Protein AF-A0A2J7ZWH8-F1 (afdb_monomer)

Nearest PDB structures (foldseek):
  3ap3-assembly2_C  TM=4.292E-01  e=4.442E-03  Homo sapiens
  3ap3-assembly1_A  TM=3.994E-01  e=2.669E-02  Homo sapiens
  7xnd-assembly1_B  TM=3.635E-01  e=1.393E+00  Bombyx mori
  6uyk-assembly1_B  TM=2.581E-01  e=1.393E+00  Cereibacter sphaeroides

Organism: NCBI:txid47790

InterPro domains:
  IPR010635 Heparan sulphate 6-sulfotransferase/Protein-tyrosine sulfotransferase [PTHR12812] (196-324)
  IPR027417 P-loop containing nucleoside triphosphate hydrolase [G3DSA:3.40.50.300] (59-334)
  IPR027417 P-loop containing nucleoside triphosphate hydrolase [SSF52540] (59-214)

Mean predicted aligned error: 9.35 Å

pLDDT: mean 81.1, std 18.77, range [33.75, 98.5]

Sequence (339 aa):
APLCAIAPFLGWVRMHNAPVSKRCICLLLILCGAIASRARRAKPEYCRTDLPGCCPKVVEHVLLLHIEKTGGTSLRTFLQSAVKRRFKGRGAICNYLKHMPYQCQPSSAAGGNSSCNARNYAYYQSAITTGDHFRRGCKLTSSHHDFRIVDAIPPHIRNTTLLIVNLRDPAGRAVSHFHMLRRHRDPGALNSTVVDYFVRNPLGVAISRNRMTRVMAGEFCCKKGLPAVYESDALYGRARARLEEFCVVGLTSRVQETMLYVQHVLGQVTDRPPKNLHYHNNANRYQPVDPAVLQQLDEFNGNDVELYKQAEGRFGAQMLAIGRSATDNSTAAAAEAGA

Foldseek 3Di:
DDDDDDDDDDDDDDDDDDDDDPPPPPPPPPVVPPPPPPPPPDAPPQADPLAFFRQGPAAQAEEEQEAAQLCVVLVVVLVVVLLCVLQVPFADADALDPQDQQQLDCPPDDPDFSAGPVVSVVVVVVCLVVVPSPDPGHHYYYDNAACSNLVSHDPVNNSNYAYAYGAEQQLLSLLSVLVVCVVVVPVLSVPDDSCCQCPPNPSNVLSRQLRLLCRLLRQNHDDPRHHGDRDDPSSLVSSLVSVSNHSQYHYSVGVQVSQVLVCVSSVNDDPGGDPDSPPVCCVVVRDDDPPVSSVSSCVRHVSSNVSVVSSVVSVQSSCVSVVHHPPPPVVVVVVVVVD

Secondary structure (DSSP, 8-state):
----PPPP-------------S--STTSSSSS-------PPPPPTTB-SSSSS--BSS-SEEEEE--TTSSHHHHHHHHHHHHHHHHTT-SEEE---SS----B---TTSSS---B-HHHHHHHHHHHHH-TTS-TTEEEEEES--THHHHTS-HHHHTTEEEEEEE--HHHHHHHHHHHHHHTT-HHHHTS-HHIIIII-HHHHHHHTTHHHHHHHT--S-STTPPP----HHHHHHHHHHHTT-SEEEEGGGHHHHHHHHHHHTT---SSPPS------HHHHT-PPPHHHHHHHHHHTHHHHHHHHHHHHHHHHHHHHTT--SSTTHHHHHHHTT-

Structure (mmCIF, N/CA/C/O backbone):
data_AF-A0A2J7ZWH8-F1
#
_entry.id   AF-A0A2J7ZWH8-F1
#
loop_
_atom_site.group_PDB
_atom_site.id
_atom_site.type_symbol
_atom_site.label_atom_id
_atom_site.label_alt_id
_atom_site.label_comp_id
_atom_site.label_asym_id
_atom_site.label_entity_id
_atom_site.label_seq_id
_atom_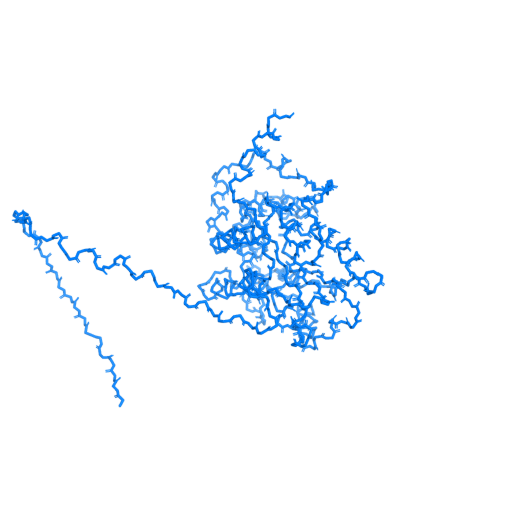site.pdbx_PDB_ins_code
_atom_site.Cartn_x
_atom_site.Cartn_y
_atom_site.Cartn_z
_atom_site.occupancy
_atom_site.B_iso_or_equiv
_atom_site.auth_seq_id
_atom_site.auth_comp_id
_atom_site.auth_asym_id
_atom_site.auth_atom_id
_atom_site.pdbx_PDB_model_num
ATOM 1 N N . ALA A 1 1 ? -26.101 -37.736 -14.185 1.00 48.91 1 ALA A N 1
ATOM 2 C CA . ALA A 1 1 ? -25.034 -36.731 -14.355 1.00 48.91 1 ALA A CA 1
ATOM 3 C C . ALA A 1 1 ? -25.111 -36.198 -15.777 1.00 48.91 1 ALA A C 1
ATOM 5 O O . ALA A 1 1 ? -24.931 -37.010 -16.677 1.00 48.91 1 ALA A O 1
ATOM 6 N N . PRO A 1 2 ? -25.445 -34.923 -16.030 1.00 44.50 2 PRO A N 1
ATOM 7 C CA . PRO A 1 2 ? -25.448 -34.430 -17.394 1.00 44.50 2 PRO A CA 1
ATOM 8 C C . PRO A 1 2 ? -24.139 -33.705 -17.703 1.00 44.50 2 PRO A C 1
ATOM 10 O O . PRO A 1 2 ? -23.783 -32.701 -17.089 1.00 44.50 2 PRO A O 1
ATOM 13 N N . LEU A 1 3 ? -23.442 -34.288 -18.671 1.00 38.69 3 LEU A N 1
ATOM 14 C CA . LEU A 1 3 ? -22.354 -33.723 -19.449 1.00 38.69 3 LEU A CA 1
ATOM 15 C C . LEU A 1 3 ? -22.920 -32.617 -20.353 1.00 38.69 3 LEU A C 1
ATOM 17 O O . LEU A 1 3 ? -23.843 -32.863 -21.126 1.00 38.69 3 LEU A O 1
ATOM 21 N N . CYS A 1 4 ? -22.360 -31.411 -20.268 1.00 41.19 4 CYS A N 1
ATOM 22 C CA . CYS A 1 4 ? -22.612 -30.346 -21.236 1.00 41.19 4 CYS A CA 1
ATOM 23 C C . CYS A 1 4 ? -21.734 -30.581 -22.471 1.00 41.19 4 CYS A C 1
ATOM 25 O O . CYS A 1 4 ? -20.516 -30.410 -22.412 1.00 41.19 4 CYS A O 1
ATOM 27 N N . ALA A 1 5 ? -22.357 -30.975 -23.580 1.00 44.78 5 ALA A N 1
ATOM 28 C CA . ALA A 1 5 ? -21.734 -31.030 -24.895 1.00 44.78 5 ALA A CA 1
ATOM 29 C C . ALA A 1 5 ? -21.701 -29.621 -25.514 1.00 44.78 5 ALA A C 1
ATOM 31 O O . ALA A 1 5 ? -22.733 -28.963 -25.630 1.00 44.78 5 ALA A O 1
ATOM 32 N N . ILE A 1 6 ? -20.513 -29.166 -25.914 1.00 46.47 6 ILE A N 1
ATOM 33 C CA . ILE A 1 6 ? -20.305 -27.945 -26.701 1.00 46.47 6 ILE A CA 1
ATOM 34 C C . ILE A 1 6 ? -20.169 -28.377 -28.164 1.00 46.47 6 ILE A C 1
ATOM 36 O O . ILE A 1 6 ? -19.248 -29.115 -28.509 1.00 46.47 6 ILE A O 1
ATOM 40 N N . ALA A 1 7 ? -21.096 -27.937 -29.013 1.00 42.50 7 ALA A N 1
ATOM 41 C CA . ALA A 1 7 ? -21.024 -28.111 -30.461 1.00 42.50 7 ALA A CA 1
ATOM 42 C C . ALA A 1 7 ? -20.177 -26.990 -31.102 1.00 42.50 7 ALA A C 1
ATOM 44 O O . ALA A 1 7 ? -20.273 -25.841 -30.659 1.00 42.50 7 ALA A O 1
ATOM 45 N N . PRO A 1 8 ? -19.388 -27.264 -32.159 1.00 56.59 8 PRO A N 1
ATOM 46 C CA . PRO A 1 8 ? -18.694 -26.228 -32.910 1.00 56.59 8 PRO A CA 1
ATOM 47 C C . PRO A 1 8 ? -19.594 -25.711 -34.041 1.00 56.59 8 PRO A C 1
ATOM 49 O O . PRO A 1 8 ? -19.975 -26.456 -34.941 1.00 56.59 8 PRO A O 1
ATOM 52 N N . PHE A 1 9 ? -19.918 -24.419 -34.012 1.00 45.19 9 PHE A N 1
ATOM 53 C CA . PHE A 1 9 ? -20.564 -23.726 -35.127 1.00 45.19 9 PHE A CA 1
ATOM 54 C C . PHE A 1 9 ? -19.483 -23.044 -35.975 1.00 45.19 9 PHE A C 1
ATOM 56 O O . PHE A 1 9 ? -18.992 -21.968 -35.640 1.00 45.19 9 PHE A O 1
ATOM 63 N N . LEU A 1 10 ? -19.092 -23.694 -37.072 1.00 48.75 10 LEU A N 1
ATOM 64 C CA . LEU A 1 10 ? -18.369 -23.075 -38.181 1.00 48.75 10 LEU A CA 1
ATOM 65 C C . LEU A 1 10 ? -19.391 -22.749 -39.270 1.00 48.75 10 LEU A C 1
ATOM 67 O O . LEU A 1 10 ? -19.898 -23.640 -39.943 1.00 48.75 10 LEU A O 1
ATOM 71 N N . GLY A 1 11 ? -19.696 -21.463 -39.426 1.00 42.31 11 GLY A N 1
ATOM 72 C CA . GLY A 1 11 ? -20.528 -20.944 -40.504 1.00 42.31 11 GLY A CA 1
ATOM 73 C C . GLY A 1 11 ? -19.889 -19.696 -41.095 1.00 42.31 11 GLY A C 1
ATOM 74 O O . GLY A 1 11 ? -20.005 -18.610 -40.536 1.00 42.31 11 GLY A O 1
ATOM 75 N N . TRP A 1 12 ? -19.200 -19.858 -42.223 1.00 48.53 12 TRP A N 1
ATOM 76 C CA . TRP A 1 12 ? -18.820 -18.760 -43.108 1.00 48.53 12 TRP A CA 1
ATOM 77 C C . TRP A 1 12 ? -20.089 -18.190 -43.753 1.00 48.53 12 TRP A C 1
ATOM 79 O O . TRP A 1 12 ? -20.743 -18.877 -44.536 1.00 48.53 12 TRP A O 1
ATOM 89 N N . VAL A 1 13 ? -20.428 -16.934 -43.458 1.00 46.03 13 VAL A N 1
ATOM 90 C CA . VAL A 1 13 ? -21.489 -16.200 -44.162 1.00 46.03 13 VAL A CA 1
ATOM 91 C C . VAL A 1 13 ? -20.845 -15.124 -45.032 1.00 46.03 13 VAL A C 1
ATOM 93 O O . VAL A 1 13 ? -20.296 -14.142 -44.537 1.00 46.03 13 VAL A O 1
ATOM 96 N N . ARG A 1 14 ? -20.926 -15.324 -46.353 1.00 49.66 14 ARG A N 1
ATOM 97 C CA . ARG A 1 14 ? -20.713 -14.291 -47.377 1.00 49.66 14 ARG A CA 1
ATOM 98 C C . ARG A 1 14 ? -21.779 -13.206 -47.205 1.00 49.66 14 ARG A C 1
ATOM 100 O O . ARG A 1 14 ? -22.965 -13.490 -47.348 1.00 49.66 14 ARG A O 1
ATOM 107 N N . MET A 1 15 ? -21.366 -11.970 -46.931 1.00 38.50 15 MET A N 1
ATOM 108 C CA . MET A 1 15 ? -22.268 -10.817 -46.933 1.00 38.50 15 MET A CA 1
ATOM 109 C C . MET A 1 15 ? -22.540 -10.374 -48.376 1.00 38.50 15 MET A C 1
ATOM 111 O O . MET A 1 15 ? -21.651 -9.866 -49.054 1.00 38.50 15 MET A O 1
ATOM 115 N N . HIS A 1 16 ? -23.779 -10.562 -48.831 1.00 50.47 16 HIS A N 1
ATOM 116 C CA . HIS A 1 16 ? -24.336 -9.854 -49.980 1.00 50.47 16 HIS A CA 1
ATOM 117 C C . HIS A 1 16 ? -25.094 -8.608 -49.502 1.00 50.47 16 HIS A C 1
ATOM 119 O O . HIS A 1 16 ? -25.825 -8.651 -48.513 1.00 50.47 16 HIS A O 1
ATOM 125 N N . ASN A 1 17 ? -24.904 -7.507 -50.232 1.00 57.41 17 ASN A N 1
ATOM 126 C CA . ASN A 1 17 ? -25.579 -6.222 -50.062 1.00 57.41 17 ASN A CA 1
ATOM 127 C C . ASN A 1 17 ? -27.108 -6.371 -50.111 1.00 57.41 17 ASN A C 1
ATOM 129 O O . ASN A 1 17 ? -27.656 -6.740 -51.148 1.00 57.41 17 ASN A O 1
ATOM 133 N N . ALA A 1 18 ? -27.791 -6.019 -49.019 1.00 46.88 18 ALA A N 1
ATOM 134 C CA . ALA A 1 18 ? -29.242 -5.860 -48.974 1.00 46.88 18 ALA A CA 1
ATOM 135 C C . ALA A 1 18 ? -29.621 -4.573 -48.209 1.00 46.88 18 ALA A C 1
ATOM 137 O O . ALA A 1 18 ? -28.931 -4.203 -47.254 1.00 46.88 18 ALA A O 1
ATOM 138 N N . PRO A 1 19 ? -30.695 -3.871 -48.620 1.00 54.78 19 PRO A N 1
ATOM 139 C CA . PRO A 1 19 ? -31.087 -2.583 -48.057 1.00 54.78 19 PRO A CA 1
ATOM 140 C C . PRO A 1 19 ? -31.659 -2.716 -46.638 1.00 54.78 19 PRO A C 1
ATOM 142 O O . PRO A 1 19 ? -32.483 -3.580 -46.338 1.00 54.78 19 PRO A O 1
ATOM 145 N N . VAL A 1 20 ? -31.207 -1.817 -45.763 1.00 49.75 20 VAL A N 1
ATOM 146 C CA . VAL A 1 20 ? -31.488 -1.784 -44.323 1.00 49.75 20 VAL A CA 1
ATOM 147 C C . VAL A 1 20 ? -32.965 -1.460 -44.052 1.00 49.75 20 VAL A C 1
ATOM 149 O O . VAL A 1 20 ? -33.435 -0.349 -44.294 1.00 49.75 20 VAL A O 1
ATOM 152 N N . SER A 1 21 ? -33.694 -2.436 -43.506 1.00 47.47 21 SER A N 1
ATOM 153 C CA . SER A 1 21 ? -35.075 -2.299 -43.026 1.00 47.47 21 SER A CA 1
ATOM 154 C C . SER A 1 21 ? -35.121 -1.697 -41.611 1.00 47.47 21 SER A C 1
ATOM 156 O O . SER A 1 21 ? -34.485 -2.194 -40.682 1.00 47.47 21 SER A O 1
ATOM 158 N N . LYS A 1 22 ? -35.918 -0.634 -41.431 1.00 54.31 22 LYS A N 1
ATOM 159 C CA . LYS A 1 22 ? -36.093 0.180 -40.204 1.00 54.31 22 LYS A CA 1
ATOM 160 C C . LYS A 1 22 ? -36.828 -0.521 -39.034 1.00 54.31 22 LYS A C 1
ATOM 162 O O . LYS A 1 22 ? -37.482 0.148 -38.240 1.00 54.31 22 LYS A O 1
ATOM 167 N N . ARG A 1 23 ? -36.762 -1.851 -38.890 1.00 49.44 23 ARG A N 1
ATOM 168 C CA . ARG A 1 23 ? -37.534 -2.602 -37.866 1.00 49.44 23 ARG A CA 1
ATOM 169 C C . ARG A 1 23 ? -36.703 -3.467 -36.903 1.00 49.44 23 ARG A C 1
ATOM 171 O O . ARG A 1 23 ? -37.220 -4.431 -36.355 1.00 49.44 23 ARG A O 1
ATOM 178 N N . CYS A 1 24 ? -35.459 -3.082 -36.613 1.00 46.94 24 CYS A N 1
ATOM 179 C CA . CYS A 1 24 ? -34.600 -3.758 -35.622 1.00 46.94 24 CYS A CA 1
ATOM 180 C C . CYS A 1 24 ? -34.044 -2.814 -34.532 1.00 46.94 24 CYS A C 1
ATOM 182 O O . CYS A 1 24 ? -32.884 -2.924 -34.156 1.00 46.94 24 CYS A O 1
ATOM 184 N N . ILE A 1 25 ? -34.851 -1.878 -34.011 1.00 51.88 25 ILE A N 1
ATOM 185 C CA . ILE A 1 25 ? -34.421 -0.952 -32.933 1.00 51.88 25 ILE A CA 1
ATOM 186 C C . ILE A 1 25 ? -34.944 -1.359 -31.534 1.00 51.88 25 ILE A C 1
ATOM 188 O O . ILE A 1 25 ? -34.443 -0.874 -30.526 1.00 51.88 25 ILE A O 1
ATOM 192 N N . CYS A 1 26 ? -35.868 -2.320 -31.414 1.00 46.03 26 CYS A N 1
ATOM 193 C CA . CYS A 1 26 ? -36.471 -2.662 -30.112 1.00 46.03 26 CYS A CA 1
ATOM 194 C C . CYS A 1 26 ? -35.792 -3.784 -29.304 1.00 46.03 26 CYS A C 1
ATOM 196 O O . CYS A 1 26 ? -36.190 -3.997 -28.163 1.00 46.03 26 CYS A O 1
ATOM 198 N N . LEU A 1 27 ? -34.775 -4.486 -29.824 1.00 46.34 27 LEU A N 1
ATOM 199 C CA . LEU A 1 27 ? -34.167 -5.629 -29.113 1.00 46.34 27 LEU A CA 1
ATOM 200 C C . LEU A 1 27 ? -32.780 -5.361 -28.499 1.00 46.34 27 LEU A C 1
ATOM 202 O O . LEU A 1 27 ? -32.138 -6.288 -28.016 1.00 46.34 27 LEU A O 1
ATOM 206 N N . LEU A 1 28 ? -32.317 -4.106 -28.491 1.00 47.31 28 LEU A N 1
ATOM 207 C CA . LEU A 1 28 ? -31.006 -3.717 -27.942 1.00 47.31 28 LEU A CA 1
ATOM 208 C C . LEU A 1 28 ? -31.079 -2.991 -26.586 1.00 47.31 28 LEU A C 1
ATOM 210 O O . LEU A 1 28 ? -30.046 -2.667 -26.012 1.00 47.31 28 LEU A O 1
ATOM 214 N N . LEU A 1 29 ? -32.280 -2.788 -26.030 1.00 48.31 29 LEU A N 1
ATOM 215 C CA . LEU A 1 29 ? -32.487 -2.073 -24.760 1.00 48.31 29 LEU A CA 1
ATOM 216 C C . LEU A 1 29 ? -32.636 -2.976 -23.520 1.00 48.31 29 LEU A C 1
ATOM 218 O O . LEU A 1 29 ? -32.689 -2.465 -22.407 1.00 48.31 29 LEU A O 1
ATOM 222 N N . ILE A 1 30 ? -32.647 -4.306 -23.669 1.00 50.94 30 ILE A N 1
ATOM 223 C CA . ILE A 1 30 ? -32.837 -5.241 -22.536 1.00 50.94 30 ILE A CA 1
ATOM 224 C C . ILE A 1 30 ? -31.500 -5.792 -21.987 1.00 50.94 30 ILE A C 1
ATOM 226 O O . ILE A 1 30 ? -31.452 -6.324 -20.882 1.00 50.94 30 ILE A O 1
ATOM 230 N N . LEU A 1 31 ? -30.375 -5.580 -22.680 1.00 49.47 31 LEU A N 1
ATOM 231 C CA . LEU A 1 31 ? -29.039 -6.014 -22.225 1.00 49.47 31 LEU A CA 1
ATOM 232 C C . LEU A 1 31 ? -28.236 -4.937 -21.465 1.00 49.47 31 LEU A C 1
ATOM 234 O O . LEU A 1 31 ? -27.159 -5.237 -20.959 1.00 49.47 31 LEU A O 1
ATOM 238 N N . CYS A 1 32 ? -28.763 -3.716 -21.307 1.00 48.84 32 CYS A N 1
ATOM 239 C CA . CYS A 1 32 ? -28.110 -2.643 -20.535 1.00 48.84 32 CYS A CA 1
ATOM 240 C C . CYS A 1 32 ? -28.419 -2.655 -19.024 1.00 48.84 32 CYS A C 1
ATOM 242 O O . CYS A 1 32 ? -27.827 -1.879 -18.279 1.00 48.84 32 CYS A O 1
ATOM 244 N N . GLY A 1 33 ? -29.326 -3.517 -18.549 1.00 47.16 33 GLY A N 1
ATOM 245 C CA . GLY A 1 33 ? -29.816 -3.489 -17.162 1.00 47.16 33 GLY A CA 1
ATOM 246 C C . GLY A 1 33 ? -29.168 -4.485 -16.201 1.00 47.16 33 GLY A C 1
ATOM 247 O O . GLY A 1 33 ? -29.371 -4.383 -14.995 1.00 47.16 33 GLY A O 1
ATOM 248 N N . ALA A 1 34 ? -28.371 -5.437 -16.687 1.00 49.00 34 ALA A N 1
ATOM 249 C CA . ALA A 1 34 ? -27.637 -6.356 -15.822 1.00 49.00 34 ALA A CA 1
ATOM 250 C C . ALA A 1 34 ? -26.286 -5.743 -15.435 1.00 49.00 34 ALA A C 1
ATOM 252 O O . ALA A 1 34 ? -25.226 -6.331 -15.658 1.00 49.00 34 ALA A O 1
ATOM 253 N N . ILE A 1 35 ? -26.317 -4.554 -14.821 1.00 57.81 35 ILE A N 1
ATOM 254 C CA . ILE A 1 35 ? -25.249 -4.154 -13.906 1.00 57.81 35 ILE A CA 1
ATOM 255 C C . ILE A 1 35 ? -25.305 -5.210 -12.813 1.00 57.81 35 ILE A C 1
ATOM 257 O O . ILE A 1 35 ? -26.109 -5.118 -11.889 1.00 57.81 35 ILE A O 1
ATOM 261 N N . ALA A 1 36 ? -24.527 -6.277 -12.990 1.00 52.81 36 ALA A N 1
ATOM 262 C CA . ALA A 1 36 ? -24.388 -7.333 -12.018 1.00 52.81 36 ALA A CA 1
ATOM 263 C C . ALA A 1 36 ? -23.919 -6.651 -10.739 1.00 52.81 36 ALA A C 1
ATOM 265 O O . ALA A 1 36 ? -22.737 -6.330 -10.583 1.00 52.81 36 ALA A O 1
ATOM 266 N N . SER A 1 37 ? -24.867 -6.376 -9.842 1.00 57.59 37 SER A N 1
ATOM 267 C CA . SER A 1 37 ? -24.587 -5.964 -8.487 1.00 57.59 37 SER A CA 1
ATOM 268 C C . SER A 1 37 ? -23.824 -7.138 -7.904 1.00 57.59 37 SER A C 1
ATOM 270 O O . SER A 1 37 ? -24.422 -8.119 -7.462 1.00 57.59 37 SER A O 1
ATOM 272 N N . ARG A 1 38 ? -22.490 -7.110 -8.007 1.00 64.44 38 ARG A N 1
ATOM 273 C CA . ARG A 1 38 ? -21.634 -8.059 -7.308 1.00 64.44 38 ARG A CA 1
ATOM 274 C C . ARG A 1 38 ? -22.075 -7.957 -5.866 1.00 64.44 38 ARG A C 1
ATOM 276 O O . ARG A 1 38 ? -21.822 -6.929 -5.237 1.00 64.44 38 ARG A O 1
ATOM 283 N N . ALA A 1 39 ? -22.801 -8.974 -5.405 1.00 68.44 39 ALA A N 1
ATOM 284 C CA . ALA A 1 39 ? -23.297 -9.036 -4.049 1.00 68.44 39 ALA A CA 1
ATOM 285 C C . ALA A 1 39 ? -22.080 -8.804 -3.162 1.00 68.44 39 ALA A C 1
ATOM 287 O O . ALA A 1 39 ? -21.139 -9.606 -3.158 1.00 68.44 39 ALA A O 1
ATOM 288 N N . ARG A 1 40 ? -22.028 -7.629 -2.525 1.00 78.69 40 ARG A N 1
ATOM 289 C CA . ARG A 1 40 ? -20.930 -7.306 -1.624 1.00 78.69 40 ARG A CA 1
ATOM 290 C C . ARG A 1 40 ? -20.975 -8.394 -0.568 1.00 78.69 40 ARG A C 1
ATOM 292 O O . ARG A 1 40 ? -22.011 -8.570 0.071 1.00 78.69 40 ARG A O 1
ATOM 299 N N . ARG A 1 41 ? -19.888 -9.160 -0.436 1.00 85.62 41 ARG A N 1
ATOM 300 C CA . ARG A 1 41 ? -19.783 -10.149 0.638 1.00 85.62 41 ARG A CA 1
ATOM 301 C C . ARG A 1 41 ? -20.137 -9.439 1.940 1.00 85.62 41 ARG A C 1
ATOM 303 O O . ARG A 1 41 ? -19.626 -8.344 2.189 1.00 85.62 41 ARG A O 1
ATOM 310 N N . ALA A 1 42 ? -21.035 -10.039 2.717 1.00 92.75 42 ALA A N 1
ATOM 311 C CA . ALA A 1 42 ? -21.383 -9.509 4.023 1.00 92.75 42 ALA A CA 1
ATOM 312 C C . ALA A 1 42 ? -20.088 -9.302 4.816 1.00 92.75 42 ALA A C 1
ATOM 314 O O . ALA A 1 42 ? -19.211 -10.172 4.833 1.00 92.75 42 ALA A O 1
ATOM 315 N N . LYS A 1 43 ? -19.933 -8.116 5.407 1.00 95.31 43 LYS A N 1
ATOM 316 C CA . LYS A 1 43 ? -18.762 -7.836 6.232 1.00 95.31 43 LYS A CA 1
ATOM 317 C C . LYS A 1 43 ? -18.802 -8.742 7.466 1.00 95.31 43 LYS A C 1
ATOM 319 O O . LYS A 1 43 ? -19.890 -8.961 8.000 1.00 95.31 43 LYS A O 1
ATOM 324 N N . PRO A 1 44 ? -17.645 -9.226 7.944 1.00 96.00 44 PRO A N 1
ATOM 325 C CA . PRO A 1 44 ? -17.571 -9.901 9.231 1.00 96.00 44 PRO A CA 1
ATOM 326 C C . PRO A 1 44 ? -18.178 -9.058 10.360 1.00 96.00 44 PRO A C 1
ATOM 328 O O . PRO A 1 44 ? -18.090 -7.830 10.339 1.00 96.00 44 PRO A O 1
ATOM 331 N N . GLU A 1 45 ? -18.734 -9.718 11.376 1.00 97.62 45 GLU A N 1
ATOM 332 C CA . GLU A 1 45 ? -19.435 -9.062 12.489 1.00 97.62 45 GLU A CA 1
ATOM 333 C C . GLU A 1 45 ? -18.554 -8.065 13.258 1.00 97.62 45 GLU A C 1
ATOM 335 O O . GLU A 1 45 ? -19.037 -7.041 13.745 1.00 97.62 45 GLU A O 1
ATOM 340 N N . TYR A 1 46 ? -17.247 -8.324 13.349 1.00 97.25 46 TYR A N 1
ATOM 341 C CA . TYR A 1 46 ? -16.308 -7.431 14.027 1.00 97.25 46 TYR A CA 1
ATOM 342 C C . TYR A 1 46 ? -16.014 -6.146 13.234 1.00 97.25 46 TYR A C 1
ATOM 344 O O . TYR A 1 46 ? -15.449 -5.206 13.797 1.00 97.25 46 TYR A O 1
ATOM 352 N N . CYS A 1 47 ? -16.387 -6.076 11.952 1.00 98.00 47 CYS A N 1
ATOM 353 C CA . CYS A 1 47 ? -16.197 -4.893 11.123 1.00 98.00 47 CYS A CA 1
ATOM 354 C C . CYS A 1 47 ? -17.373 -3.907 11.276 1.00 98.00 47 CYS A C 1
ATOM 356 O O . CYS A 1 47 ? -18.530 -4.272 11.485 1.00 98.00 47 CYS A O 1
ATOM 358 N N . ARG A 1 48 ? -17.073 -2.624 11.110 1.00 97.69 48 ARG A N 1
ATOM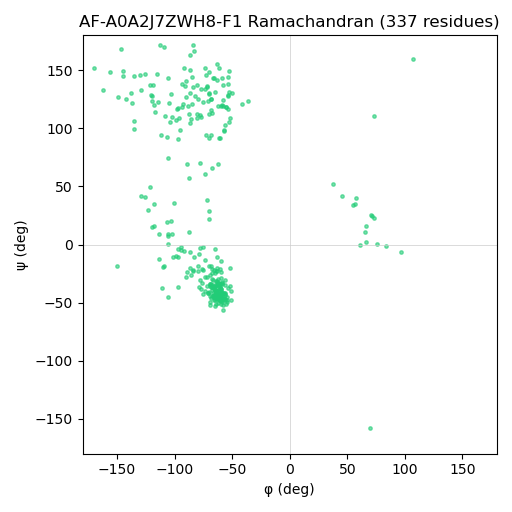 359 C CA . ARG A 1 48 ? -18.010 -1.510 11.006 1.00 97.69 48 ARG A CA 1
ATOM 360 C C . ARG A 1 48 ? -18.779 -1.575 9.687 1.00 97.69 48 ARG A C 1
ATOM 362 O O . ARG A 1 48 ? -18.197 -1.718 8.606 1.00 97.69 48 ARG A O 1
ATOM 369 N N . THR A 1 49 ? -20.100 -1.470 9.766 1.00 96.75 49 THR A N 1
ATOM 370 C CA . THR A 1 49 ? -20.982 -1.511 8.593 1.00 96.75 49 THR A CA 1
ATOM 371 C C . THR A 1 49 ? -20.983 -0.185 7.836 1.00 96.75 49 THR A C 1
ATOM 373 O O . THR A 1 49 ? -21.053 -0.214 6.607 1.00 96.75 49 THR A O 1
ATOM 376 N N . ASP A 1 50 ? -20.788 0.929 8.544 1.00 96.19 50 ASP A N 1
ATOM 377 C CA . ASP A 1 50 ? -20.826 2.312 8.055 1.00 96.19 50 ASP A CA 1
ATOM 378 C C . ASP A 1 50 ? -19.594 2.740 7.236 1.00 96.19 50 ASP A C 1
ATOM 380 O O . ASP A 1 50 ? -19.687 3.647 6.415 1.00 96.19 50 ASP A O 1
ATOM 384 N N . LEU A 1 51 ? -18.448 2.070 7.396 1.00 96.50 51 LEU A N 1
ATOM 385 C CA . LEU A 1 51 ? -17.206 2.410 6.685 1.00 96.50 51 LEU A CA 1
ATOM 386 C C . LEU A 1 51 ? -16.868 1.417 5.572 1.00 96.50 51 LEU A C 1
ATOM 388 O O . LEU A 1 51 ? -17.066 0.225 5.770 1.00 96.50 51 LEU A O 1
ATOM 392 N N . PRO A 1 52 ? -16.312 1.822 4.420 1.00 95.81 52 PRO A N 1
ATOM 393 C CA . PRO A 1 52 ? -15.861 0.878 3.393 1.00 95.81 52 PRO A CA 1
ATOM 394 C C . PRO A 1 52 ? -14.755 -0.069 3.901 1.00 95.81 52 PRO A C 1
ATOM 396 O O . PRO A 1 52 ? -13.972 0.270 4.784 1.00 95.81 52 PRO A O 1
ATOM 399 N N . GLY A 1 53 ? -14.693 -1.272 3.321 1.00 94.88 53 GLY A N 1
ATOM 400 C CA . GLY A 1 53 ? -13.774 -2.330 3.756 1.00 94.88 53 GLY A CA 1
ATOM 401 C C . GLY A 1 53 ? -14.108 -2.931 5.116 1.00 94.88 53 GLY A C 1
ATOM 402 O O . GLY A 1 53 ? -15.256 -2.885 5.562 1.00 94.88 53 GLY A O 1
ATOM 403 N N . CYS A 1 54 ? -13.109 -3.543 5.756 1.00 96.94 54 CYS A N 1
ATOM 404 C CA . CYS A 1 54 ? -13.245 -4.062 7.114 1.00 96.94 54 CYS A CA 1
ATOM 405 C C . CYS A 1 54 ? -12.488 -3.189 8.117 1.00 96.94 54 CYS A C 1
ATOM 407 O O . CYS A 1 54 ? -11.306 -3.399 8.396 1.00 96.94 54 CYS A O 1
ATOM 409 N N . CYS A 1 55 ? -13.200 -2.224 8.692 1.00 98.00 55 CYS A N 1
ATOM 410 C CA . CYS A 1 55 ? -12.732 -1.433 9.825 1.00 98.00 55 CYS A CA 1
ATOM 411 C C . CYS A 1 55 ? -13.206 -2.064 11.130 1.00 98.00 55 CYS A C 1
ATOM 413 O O . CYS A 1 55 ? -14.415 -2.155 11.312 1.00 98.00 55 CYS A O 1
ATOM 415 N N . PRO A 1 56 ? -12.329 -2.507 12.043 1.00 98.00 56 PRO A N 1
ATOM 416 C CA . PRO A 1 56 ? -12.787 -3.169 13.258 1.00 98.00 56 PRO A CA 1
ATOM 417 C C . PRO A 1 56 ? -13.557 -2.191 14.161 1.00 98.00 56 PRO A C 1
ATOM 419 O O . PRO A 1 56 ? -13.200 -1.016 14.268 1.00 98.00 56 PRO A O 1
ATOM 422 N N . LYS A 1 57 ? -14.612 -2.677 14.825 1.00 97.88 57 LYS A N 1
ATOM 423 C CA . LYS A 1 57 ? -15.396 -1.909 15.813 1.00 97.88 57 LYS A CA 1
ATOM 424 C C . LYS A 1 57 ? -14.530 -1.461 16.995 1.00 97.88 57 LYS A C 1
ATOM 426 O O . LYS A 1 57 ? -14.703 -0.363 17.515 1.00 97.88 57 LYS A O 1
ATOM 431 N N . VAL A 1 58 ? -13.575 -2.304 17.386 1.00 96.94 58 VAL A N 1
ATOM 432 C CA . VAL A 1 58 ? -12.598 -2.038 18.444 1.00 96.94 58 VAL A CA 1
ATOM 433 C C . VAL A 1 58 ? -11.200 -2.106 17.843 1.00 96.94 58 VAL A C 1
ATOM 435 O O . VAL A 1 58 ? -10.822 -3.123 17.275 1.00 96.94 58 VAL A O 1
ATOM 438 N N . VAL A 1 59 ? -10.420 -1.031 17.973 1.00 96.50 59 VAL A N 1
ATOM 439 C CA . VAL A 1 59 ? -9.026 -0.989 17.503 1.00 96.50 59 VAL A CA 1
ATOM 440 C C . VAL A 1 59 ? -8.086 -1.164 18.692 1.00 96.50 59 VAL A C 1
ATOM 442 O O . VAL A 1 59 ? -7.936 -0.253 19.508 1.00 96.50 59 VAL A O 1
ATOM 445 N N . GLU A 1 60 ? -7.412 -2.308 18.771 1.00 94.81 60 GLU A N 1
ATOM 446 C CA . GLU A 1 60 ? -6.389 -2.583 19.793 1.00 94.81 60 GLU A CA 1
ATOM 447 C C . GLU A 1 60 ? -4.970 -2.620 19.231 1.00 94.81 60 GLU A C 1
ATOM 449 O O . GLU A 1 60 ? -4.007 -2.486 19.994 1.00 94.81 60 GLU A O 1
ATOM 454 N N . HIS A 1 61 ? -4.856 -2.782 17.914 1.00 95.06 61 HIS A N 1
ATOM 455 C CA . HIS A 1 61 ? -3.612 -2.888 17.172 1.00 95.06 61 HIS A CA 1
ATOM 456 C C . HIS A 1 61 ? -3.766 -2.223 15.797 1.00 95.06 61 HIS A C 1
ATOM 458 O O . HIS A 1 61 ? -4.834 -2.265 15.188 1.00 95.06 61 HIS A O 1
ATOM 464 N N . VAL A 1 62 ? -2.704 -1.593 15.301 1.00 95.94 62 VAL A N 1
ATOM 465 C CA . VAL A 1 62 ? -2.646 -1.000 13.961 1.00 95.94 62 VAL A CA 1
ATOM 466 C C . VAL A 1 62 ? -1.530 -1.675 13.182 1.00 95.94 62 VAL A C 1
ATOM 468 O O . VAL A 1 62 ? -0.394 -1.712 13.650 1.00 95.94 62 VAL A O 1
ATOM 471 N N . LEU A 1 63 ? -1.826 -2.165 11.981 1.00 95.81 63 LEU A N 1
ATOM 472 C CA . LEU A 1 63 ? -0.825 -2.704 11.070 1.00 95.81 63 LEU A CA 1
ATOM 473 C C . LEU A 1 63 ? -0.788 -1.877 9.787 1.00 95.81 63 LEU A C 1
ATOM 475 O O . LEU A 1 63 ? -1.772 -1.798 9.056 1.00 95.81 63 LEU A O 1
ATOM 479 N N . LEU A 1 64 ? 0.379 -1.301 9.500 1.00 96.25 64 LEU A N 1
ATOM 480 C CA . LEU A 1 64 ? 0.709 -0.697 8.215 1.00 96.25 64 LEU A CA 1
ATOM 481 C C . LEU A 1 64 ? 1.482 -1.708 7.362 1.00 96.25 64 LEU A C 1
ATOM 483 O O . LEU A 1 64 ? 2.665 -1.958 7.627 1.00 96.25 64 LEU A O 1
ATOM 487 N N . LEU A 1 65 ? 0.838 -2.230 6.314 1.00 95.56 65 LEU A N 1
ATOM 488 C CA . LEU A 1 65 ? 1.513 -2.965 5.249 1.00 95.56 65 LEU A CA 1
ATOM 489 C C . LEU A 1 65 ? 2.282 -1.945 4.404 1.00 95.56 65 LEU A C 1
ATOM 491 O O . LEU A 1 65 ? 1.728 -1.256 3.548 1.00 95.56 65 LEU A O 1
ATOM 495 N N . HIS A 1 66 ? 3.559 -1.770 4.728 1.00 94.31 66 HIS A N 1
ATOM 496 C CA . HIS A 1 66 ? 4.381 -0.721 4.150 1.00 94.31 66 HIS A CA 1
ATOM 497 C C . HIS A 1 66 ? 4.965 -1.238 2.832 1.00 94.31 66 HIS A C 1
ATOM 499 O O . HIS A 1 66 ? 5.856 -2.078 2.832 1.00 94.31 66 HIS A O 1
ATOM 505 N N . ILE A 1 67 ? 4.484 -0.725 1.702 1.00 94.50 67 ILE A N 1
ATOM 506 C CA . ILE A 1 67 ? 5.075 -1.005 0.388 1.00 94.50 67 ILE A CA 1
ATOM 507 C C . ILE A 1 67 ? 6.144 0.046 0.098 1.00 94.50 67 ILE A C 1
ATOM 509 O O . ILE A 1 67 ? 5.986 1.221 0.439 1.00 94.50 67 ILE A O 1
ATOM 513 N N . GLU A 1 68 ? 7.270 -0.336 -0.502 1.00 92.81 68 GLU A N 1
ATOM 514 C CA . GLU A 1 68 ? 8.323 0.648 -0.719 1.00 92.81 68 GLU A CA 1
ATOM 515 C C . GLU A 1 68 ? 7.869 1.759 -1.653 1.00 92.81 68 GLU A C 1
ATOM 517 O O . GLU A 1 68 ? 7.212 1.541 -2.673 1.00 92.81 68 GLU A O 1
ATOM 522 N N . LYS A 1 69 ? 8.320 2.969 -1.317 1.00 94.06 69 LYS A N 1
ATOM 523 C CA . LYS A 1 69 ? 8.160 4.167 -2.145 1.00 94.06 69 LYS A CA 1
ATOM 524 C C . LYS A 1 69 ? 6.722 4.643 -2.315 1.00 94.06 69 LYS A C 1
ATOM 526 O O . LYS A 1 69 ? 6.489 5.542 -3.121 1.00 94.06 69 LYS A O 1
ATOM 531 N N . THR A 1 70 ? 5.813 4.168 -1.471 1.00 95.31 70 THR A N 1
ATOM 532 C CA . THR A 1 70 ? 4.431 4.645 -1.385 1.00 95.31 70 THR A CA 1
ATOM 533 C C . THR A 1 70 ? 4.225 5.610 -0.213 1.00 95.31 70 THR A C 1
ATOM 535 O O . THR A 1 70 ? 3.226 5.551 0.483 1.00 95.31 70 THR A O 1
ATOM 538 N N . GLY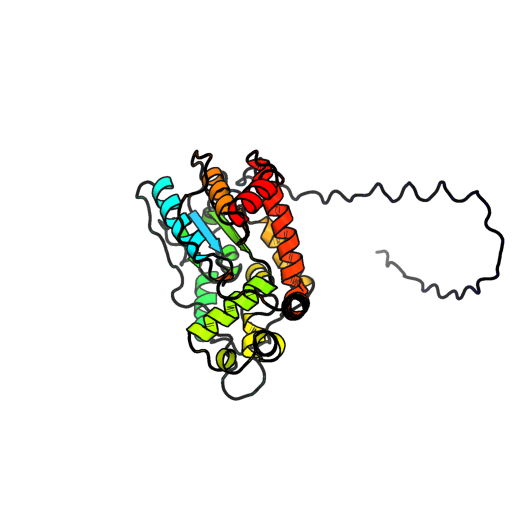 A 1 71 ? 5.203 6.463 0.117 1.00 92.81 71 GLY A N 1
ATOM 539 C CA . GLY A 1 71 ? 5.060 7.430 1.224 1.00 92.81 71 GLY A CA 1
ATOM 540 C C . GLY A 1 71 ? 4.924 6.813 2.629 1.00 92.81 71 GLY A C 1
ATOM 541 O O . GLY A 1 71 ? 4.641 7.525 3.594 1.00 92.81 71 GLY A O 1
ATOM 542 N N . GLY A 1 72 ? 5.157 5.505 2.778 1.00 92.62 72 GLY A N 1
ATOM 543 C CA . GLY A 1 72 ? 4.920 4.795 4.034 1.00 92.62 72 GLY A CA 1
ATOM 544 C C . GLY A 1 72 ? 5.788 5.255 5.209 1.00 92.62 72 GLY A C 1
ATOM 545 O O . GLY A 1 72 ? 5.362 5.111 6.349 1.00 92.62 72 GLY A O 1
ATOM 546 N N . THR A 1 73 ? 6.951 5.882 4.981 1.00 91.38 73 THR A N 1
ATOM 547 C CA . THR A 1 73 ? 7.729 6.523 6.060 1.00 91.38 73 THR A CA 1
ATOM 548 C C . THR A 1 73 ? 6.949 7.663 6.710 1.00 91.38 73 THR A C 1
ATOM 550 O O . THR A 1 73 ? 6.801 7.672 7.928 1.00 91.38 73 THR A O 1
ATOM 553 N N . SER A 1 74 ? 6.401 8.589 5.916 1.00 91.56 74 SER A N 1
ATOM 554 C CA . SER A 1 74 ? 5.611 9.715 6.427 1.00 91.56 74 SER A CA 1
ATOM 555 C C . SER A 1 74 ? 4.347 9.227 7.132 1.00 91.56 74 SER A C 1
ATOM 557 O O . SER A 1 74 ? 4.040 9.683 8.234 1.00 91.56 74 SER A O 1
ATOM 559 N N . LEU A 1 75 ? 3.656 8.244 6.542 1.00 93.88 75 LEU A N 1
ATOM 560 C CA . LEU A 1 75 ? 2.471 7.645 7.151 1.00 93.88 75 LEU A CA 1
ATOM 561 C C . LEU A 1 75 ? 2.804 6.915 8.460 1.00 93.88 75 LEU A C 1
ATOM 563 O O . LEU A 1 75 ? 2.095 7.081 9.445 1.00 93.88 75 LEU A O 1
ATOM 567 N N . ARG A 1 76 ? 3.906 6.158 8.515 1.00 93.56 76 ARG A N 1
ATOM 568 C CA . ARG A 1 76 ? 4.375 5.494 9.740 1.00 93.56 76 ARG A CA 1
ATOM 569 C C . ARG A 1 76 ? 4.676 6.505 10.842 1.00 93.56 76 ARG A C 1
ATOM 571 O O . ARG A 1 76 ? 4.211 6.301 11.958 1.00 93.56 76 ARG A O 1
ATOM 578 N N . THR A 1 77 ? 5.411 7.578 10.548 1.00 92.00 77 THR A N 1
ATOM 579 C CA . THR A 1 77 ? 5.715 8.636 11.528 1.00 92.00 77 THR A CA 1
ATOM 580 C C . THR A 1 77 ? 4.433 9.247 12.086 1.00 92.00 77 THR A C 1
ATOM 582 O O . THR A 1 77 ? 4.268 9.360 13.299 1.00 92.00 77 THR A O 1
ATOM 585 N N . PHE A 1 78 ? 3.473 9.558 11.214 1.00 93.69 78 PHE A N 1
ATOM 586 C CA . PHE A 1 78 ? 2.156 10.023 11.636 1.00 93.69 78 PHE A CA 1
ATOM 587 C C . PHE A 1 78 ? 1.427 8.998 12.526 1.00 93.69 78 PHE A C 1
ATOM 589 O O . PHE A 1 78 ? 0.913 9.354 13.591 1.00 93.69 78 PHE A O 1
ATOM 596 N N . LEU A 1 79 ? 1.410 7.721 12.128 1.00 94.12 79 LEU A N 1
ATOM 597 C CA . LEU A 1 79 ? 0.765 6.646 12.882 1.00 94.12 79 LEU A CA 1
ATOM 598 C C . LEU A 1 79 ? 1.369 6.484 14.274 1.00 94.12 79 LEU A C 1
ATOM 600 O O . LEU A 1 79 ? 0.623 6.259 15.218 1.00 94.12 79 LEU A O 1
ATOM 604 N N . GLN A 1 80 ? 2.684 6.643 14.436 1.00 92.50 80 GLN A N 1
ATOM 605 C CA . GLN A 1 80 ? 3.326 6.599 15.753 1.00 92.50 80 GLN A CA 1
ATOM 606 C C . GLN A 1 80 ? 2.721 7.646 16.698 1.00 92.50 80 GLN A C 1
ATOM 608 O O . GLN A 1 80 ? 2.350 7.322 17.829 1.00 92.50 80 GLN A O 1
ATOM 613 N N . SER A 1 81 ? 2.545 8.883 16.225 1.00 91.38 81 SER A N 1
ATOM 614 C CA . SER A 1 81 ? 1.896 9.946 16.998 1.00 91.38 81 SER A CA 1
ATOM 615 C C . SER A 1 81 ? 0.409 9.667 17.235 1.00 91.38 81 SER A C 1
ATOM 617 O O . SER A 1 81 ? -0.075 9.831 18.357 1.00 91.38 81 SER A O 1
ATOM 619 N N . ALA A 1 82 ? -0.325 9.225 16.209 1.00 92.50 82 ALA A N 1
ATOM 620 C CA . ALA A 1 82 ? -1.757 8.943 16.312 1.00 92.50 82 ALA A CA 1
ATOM 621 C C . ALA A 1 82 ? -2.053 7.796 17.290 1.00 92.50 82 ALA A C 1
ATOM 623 O O . ALA A 1 82 ? -2.913 7.935 18.160 1.00 92.50 82 ALA A O 1
ATOM 624 N N . VAL A 1 83 ? -1.297 6.703 17.209 1.00 92.31 83 VAL A N 1
ATOM 625 C CA . VAL A 1 83 ? -1.384 5.548 18.109 1.00 92.31 83 VAL A CA 1
ATOM 626 C C . VAL A 1 83 ? -1.028 5.961 19.538 1.00 92.31 83 VAL A C 1
ATOM 628 O O . VAL A 1 83 ? -1.787 5.665 20.459 1.00 92.31 83 VAL A O 1
ATOM 631 N N . LYS A 1 84 ? 0.050 6.733 19.746 1.00 91.56 84 LYS A N 1
ATOM 632 C CA . LYS A 1 84 ? 0.420 7.227 21.086 1.00 91.56 84 LYS A CA 1
ATOM 633 C C . LYS A 1 84 ? -0.711 8.029 21.742 1.00 91.56 84 LYS A C 1
ATOM 635 O O . LYS A 1 84 ? -0.989 7.817 22.922 1.00 91.56 84 LYS A O 1
ATOM 640 N N . ARG A 1 85 ? -1.400 8.896 20.985 1.00 91.06 85 ARG A N 1
ATOM 641 C CA . ARG A 1 85 ? -2.583 9.633 21.474 1.00 91.06 85 ARG A CA 1
ATOM 642 C C . ARG A 1 85 ? -3.749 8.700 21.798 1.00 91.06 85 ARG A C 1
ATOM 644 O O . ARG A 1 85 ? -4.349 8.828 22.860 1.00 91.06 85 ARG A O 1
ATOM 651 N N . ARG A 1 86 ? -4.048 7.741 20.913 1.00 91.81 86 ARG A N 1
ATOM 652 C CA . ARG A 1 86 ? -5.178 6.810 21.075 1.00 91.81 86 ARG A CA 1
ATOM 653 C C . ARG A 1 86 ? -5.029 5.884 22.284 1.00 91.81 86 ARG A C 1
ATOM 655 O O . ARG A 1 86 ? -6.035 5.564 22.918 1.00 91.81 86 ARG A O 1
ATOM 662 N N . PHE A 1 87 ? -3.804 5.457 22.587 1.00 90.62 87 PHE A N 1
ATOM 663 C CA . PHE A 1 87 ? -3.524 4.471 23.633 1.00 90.62 87 PHE A CA 1
ATOM 664 C C . PHE A 1 87 ? -2.900 5.060 24.912 1.00 90.62 87 PHE A C 1
ATOM 666 O O . PHE A 1 87 ? -2.530 4.286 25.786 1.00 90.62 87 PHE A O 1
ATOM 673 N N . LYS A 1 88 ? -2.798 6.396 25.059 1.00 87.88 88 LYS A N 1
ATOM 674 C CA . LYS A 1 88 ? -2.365 7.120 26.284 1.00 87.88 88 LYS A CA 1
ATOM 675 C C . LYS A 1 88 ? -1.230 6.429 27.074 1.00 87.88 88 LYS A C 1
ATOM 677 O O . LYS A 1 88 ? -1.358 6.171 28.265 1.00 87.88 88 LYS A O 1
ATOM 682 N N . GLY A 1 89 ? -0.127 6.089 26.401 1.00 73.56 89 GLY A N 1
ATOM 683 C CA . GLY A 1 89 ? 1.049 5.464 27.034 1.00 73.56 89 GLY A CA 1
ATOM 684 C C . GLY A 1 89 ? 0.984 3.941 27.217 1.00 73.56 89 GLY A C 1
ATOM 685 O O . GLY A 1 89 ? 1.956 3.344 27.669 1.00 73.56 89 GLY A O 1
ATOM 686 N N . ARG A 1 90 ? -0.111 3.280 26.824 1.00 74.94 90 ARG A N 1
ATOM 687 C CA . ARG A 1 90 ? -0.215 1.816 26.821 1.00 74.94 90 ARG A CA 1
ATOM 688 C C . ARG A 1 90 ? 0.332 1.246 25.519 1.00 74.94 90 ARG A C 1
ATOM 690 O O . ARG A 1 90 ? -0.352 1.255 24.498 1.00 74.94 90 ARG A O 1
ATOM 697 N N . GLY A 1 91 ? 1.529 0.678 25.594 1.00 69.69 91 GLY A N 1
ATOM 698 C CA . GLY A 1 91 ? 2.055 -0.228 24.580 1.00 69.69 91 GLY A CA 1
ATOM 699 C C . GLY A 1 91 ? 3.162 0.334 23.691 1.00 69.69 91 GLY A C 1
ATOM 700 O O . GLY A 1 91 ? 3.353 1.542 23.563 1.00 69.69 91 GLY A O 1
ATOM 701 N N . ALA A 1 92 ? 3.913 -0.584 23.091 1.00 79.38 92 ALA A N 1
ATOM 702 C CA . ALA A 1 92 ? 5.098 -0.286 22.300 1.00 79.38 92 ALA A CA 1
ATOM 703 C C . ALA A 1 92 ? 4.770 -0.110 20.807 1.00 79.38 92 ALA A C 1
ATOM 705 O O . ALA A 1 92 ? 3.823 -0.697 20.271 1.00 79.38 92 ALA A O 1
ATOM 706 N N . ILE A 1 93 ? 5.590 0.687 20.121 1.00 83.06 93 ILE A N 1
ATOM 707 C CA . ILE A 1 93 ? 5.694 0.669 18.659 1.00 83.06 93 ILE A CA 1
ATOM 708 C C . ILE A 1 93 ? 6.686 -0.434 18.313 1.00 83.06 93 ILE A C 1
ATOM 710 O O . ILE A 1 93 ? 7.836 -0.384 18.749 1.00 83.06 93 ILE A O 1
ATOM 714 N N . CYS A 1 94 ? 6.252 -1.422 17.540 1.00 81.38 94 CYS A N 1
ATOM 715 C CA . CYS A 1 94 ? 7.023 -2.634 17.328 1.00 81.38 94 CYS A CA 1
ATOM 716 C C . CYS A 1 94 ? 7.463 -2.740 15.867 1.00 81.38 94 CYS A C 1
ATOM 718 O O . CYS A 1 94 ? 6.658 -2.726 14.936 1.00 81.38 94 CYS A O 1
ATOM 720 N N . ASN A 1 95 ? 8.779 -2.829 15.673 1.00 71.88 95 ASN A N 1
ATOM 721 C CA . ASN A 1 95 ? 9.388 -3.119 14.379 1.00 71.88 95 ASN A CA 1
ATOM 722 C C . ASN A 1 95 ? 9.671 -4.615 14.356 1.00 71.88 95 ASN A C 1
ATOM 724 O O . ASN A 1 95 ? 10.695 -5.061 14.868 1.00 71.88 95 ASN A O 1
ATOM 728 N N . TYR A 1 96 ? 8.712 -5.394 13.867 1.00 62.84 96 TYR A N 1
ATOM 729 C CA . TYR A 1 96 ? 8.666 -6.811 14.208 1.00 62.84 96 TYR A CA 1
ATOM 730 C C . TYR A 1 96 ? 9.673 -7.699 13.498 1.00 62.84 96 TYR A C 1
ATOM 732 O O . TYR A 1 96 ? 10.009 -8.752 14.029 1.00 62.84 96 TYR A O 1
ATOM 740 N N . LEU A 1 97 ? 10.210 -7.278 12.356 1.00 62.84 97 LEU A N 1
ATOM 741 C CA . LEU A 1 97 ? 11.197 -8.074 11.643 1.00 62.84 97 LEU A CA 1
ATOM 742 C C . LEU A 1 97 ? 12.343 -7.166 11.198 1.00 62.84 97 LEU A C 1
ATOM 744 O O . LEU A 1 97 ? 12.228 -6.357 10.278 1.00 62.84 97 LEU A O 1
ATOM 748 N N . LYS A 1 98 ? 13.471 -7.312 11.902 1.00 57.38 98 LYS A N 1
ATOM 749 C CA . LYS A 1 98 ? 14.753 -6.669 11.575 1.00 57.38 98 LYS A CA 1
ATOM 750 C C . LYS A 1 98 ? 15.276 -7.137 10.213 1.00 57.38 98 LYS A C 1
ATOM 752 O O . LYS A 1 98 ? 15.947 -6.383 9.515 1.00 57.38 98 LYS A O 1
ATOM 757 N N . HIS A 1 99 ? 14.944 -8.373 9.839 1.00 57.34 99 HIS A N 1
ATOM 758 C CA . HIS A 1 99 ? 15.323 -8.985 8.576 1.00 57.34 99 HIS A CA 1
ATOM 759 C C . HIS A 1 99 ? 14.126 -8.996 7.640 1.00 57.34 99 HIS A C 1
ATOM 761 O O . HIS A 1 99 ? 13.184 -9.771 7.794 1.00 57.34 99 HIS A O 1
ATOM 767 N N . MET A 1 100 ? 14.169 -8.107 6.659 1.00 59.28 100 MET A N 1
ATOM 768 C CA . MET A 1 100 ? 13.233 -8.150 5.553 1.00 59.28 100 MET A CA 1
ATOM 769 C C . MET A 1 100 ? 13.726 -9.208 4.564 1.00 59.28 100 MET A C 1
ATOM 771 O O . MET A 1 100 ? 14.925 -9.243 4.276 1.00 59.28 100 MET A O 1
ATOM 775 N N . PRO A 1 101 ? 12.853 -10.062 4.005 1.00 55.00 101 PRO A N 1
ATOM 776 C CA . PRO A 1 101 ? 13.247 -11.082 3.030 1.00 55.00 101 PRO A CA 1
ATOM 777 C C . PRO A 1 101 ? 13.647 -10.474 1.666 1.00 55.00 101 PRO A C 1
ATOM 779 O O . PRO A 1 101 ? 13.633 -11.158 0.650 1.00 55.00 101 PRO A O 1
ATOM 782 N N . TYR A 1 102 ? 14.026 -9.189 1.645 1.00 52.03 102 TYR A N 1
ATOM 783 C CA . TYR A 1 102 ? 14.196 -8.306 0.491 1.00 52.03 102 TYR A CA 1
ATOM 784 C C . TYR A 1 102 ? 15.071 -8.817 -0.632 1.00 52.03 102 TYR A C 1
ATOM 786 O O . TYR A 1 102 ? 14.997 -8.331 -1.755 1.00 52.03 102 TYR A O 1
ATOM 794 N N . GLN A 1 103 ? 15.921 -9.773 -0.341 1.00 53.84 103 GLN A N 1
ATOM 795 C CA . GLN A 1 103 ? 16.953 -10.181 -1.250 1.00 53.84 103 GLN A CA 1
ATOM 796 C C . GLN A 1 103 ? 16.543 -11.522 -1.848 1.00 53.84 103 GLN A C 1
ATOM 798 O O . GLN A 1 103 ? 17.118 -12.566 -1.553 1.00 53.84 103 GLN A O 1
ATOM 803 N N . CYS A 1 104 ? 15.565 -11.467 -2.761 1.00 50.44 104 CYS A N 1
ATOM 804 C CA . CYS A 1 104 ? 15.692 -12.259 -3.986 1.00 50.44 104 CYS A CA 1
ATOM 805 C C . CYS A 1 104 ? 16.859 -11.643 -4.767 1.00 50.44 104 CYS A C 1
ATOM 807 O O . CYS A 1 104 ? 16.654 -10.984 -5.782 1.00 50.44 104 CYS A O 1
ATOM 809 N N . GLN A 1 105 ? 18.076 -11.733 -4.229 1.00 49.56 105 GLN A N 1
ATOM 810 C CA . GLN A 1 105 ? 19.236 -11.422 -5.036 1.00 49.56 105 GLN A CA 1
ATOM 811 C C . GLN A 1 105 ? 19.366 -12.582 -6.023 1.00 49.56 105 GLN A C 1
ATOM 813 O O . GLN A 1 105 ? 19.179 -13.735 -5.629 1.00 49.56 105 GLN A O 1
ATOM 818 N N . PRO A 1 106 ? 19.641 -12.313 -7.308 1.00 46.94 106 PRO A N 1
ATOM 819 C CA . PRO A 1 106 ? 20.319 -13.299 -8.138 1.00 46.94 106 PRO A CA 1
ATOM 820 C C . PRO A 1 106 ? 21.421 -13.913 -7.278 1.00 46.94 106 PRO A C 1
ATOM 822 O O . PRO A 1 106 ? 22.244 -13.160 -6.752 1.00 46.94 106 PRO A O 1
ATOM 825 N N . SER A 1 107 ? 21.413 -15.234 -7.054 1.00 47.59 107 SER A N 1
ATOM 826 C CA . SER A 1 107 ? 22.617 -15.879 -6.528 1.00 47.59 107 SER A CA 1
ATOM 827 C C . SER A 1 107 ? 23.722 -15.467 -7.488 1.00 47.59 107 SER A C 1
ATOM 829 O O . SER A 1 107 ? 23.605 -15.692 -8.694 1.00 47.59 107 SER A O 1
ATOM 831 N N . SER A 1 108 ? 24.695 -14.736 -6.973 1.00 44.25 108 SER A N 1
ATOM 832 C CA . SER A 1 108 ? 25.495 -13.734 -7.673 1.00 44.25 108 SER A CA 1
ATOM 833 C C . SER A 1 108 ? 26.508 -14.287 -8.688 1.00 44.25 108 SER A C 1
ATOM 835 O O . SER A 1 108 ? 27.609 -13.764 -8.781 1.00 44.25 108 SER A O 1
ATOM 837 N N . ALA A 1 109 ? 26.182 -15.331 -9.453 1.00 40.84 109 ALA A N 1
ATOM 838 C CA . ALA A 1 109 ? 27.117 -15.939 -10.400 1.00 40.84 109 ALA A CA 1
ATOM 839 C C . ALA A 1 109 ? 26.498 -16.586 -11.655 1.00 40.84 109 ALA A C 1
ATOM 841 O O . ALA A 1 109 ? 27.225 -16.779 -12.621 1.00 40.84 109 ALA A O 1
ATOM 842 N N . ALA A 1 110 ? 25.201 -16.922 -11.695 1.00 40.19 110 ALA A N 1
ATOM 843 C CA . ALA A 1 110 ? 24.704 -17.883 -12.698 1.00 40.19 110 ALA A CA 1
ATOM 844 C C . ALA A 1 110 ? 23.637 -17.371 -13.684 1.00 40.19 110 ALA A C 1
ATOM 846 O O . ALA A 1 110 ? 22.994 -18.185 -14.336 1.00 40.19 110 ALA A O 1
ATOM 847 N N . GLY A 1 111 ? 23.416 -16.056 -13.812 1.00 43.03 111 GLY A N 1
ATOM 848 C CA . GLY A 1 111 ? 22.627 -15.479 -14.921 1.00 43.03 111 GLY A CA 1
ATOM 849 C C . GLY A 1 111 ? 21.154 -15.915 -15.056 1.00 43.03 111 GLY A C 1
ATOM 850 O O . GLY A 1 111 ? 20.456 -15.408 -15.927 1.00 43.03 111 GLY A O 1
ATOM 851 N N . GLY A 1 112 ? 20.642 -16.788 -14.191 1.00 44.66 112 GLY A N 1
ATOM 852 C CA . GLY A 1 112 ? 19.282 -17.301 -14.241 1.00 44.66 1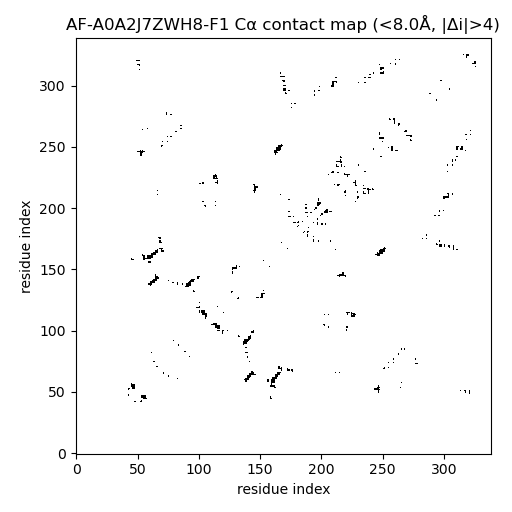12 GLY A CA 1
ATOM 853 C C . GLY A 1 112 ? 18.783 -17.613 -12.838 1.00 44.66 112 GLY A C 1
ATOM 854 O O . GLY A 1 112 ? 19.422 -18.343 -12.090 1.00 44.66 112 GLY A O 1
ATOM 855 N N . ASN A 1 113 ? 17.623 -17.056 -12.500 1.00 47.12 113 ASN A N 1
ATOM 856 C CA . ASN A 1 113 ? 16.862 -17.248 -11.263 1.00 47.12 113 ASN A CA 1
ATOM 857 C C . ASN A 1 113 ? 17.432 -16.570 -10.001 1.00 47.12 113 ASN A C 1
ATOM 859 O O . ASN A 1 113 ? 18.432 -16.954 -9.401 1.00 47.12 113 ASN A O 1
ATOM 863 N N . SER A 1 114 ? 16.707 -15.551 -9.543 1.00 50.75 114 SER A N 1
ATOM 864 C CA . SER A 1 114 ? 16.879 -14.931 -8.234 1.00 50.75 114 SER A CA 1
ATOM 865 C C . SER A 1 114 ? 16.468 -15.895 -7.122 1.00 50.75 114 SER A C 1
ATOM 867 O O . SER A 1 114 ? 15.300 -15.993 -6.761 1.00 50.75 114 SER A O 1
ATOM 869 N N . SER A 1 115 ? 17.416 -16.640 -6.553 1.00 52.94 115 SER A N 1
ATOM 870 C CA . SER A 1 115 ? 17.144 -17.448 -5.362 1.00 52.94 115 SER A CA 1
ATOM 871 C C . SER A 1 115 ? 16.941 -16.542 -4.145 1.00 52.94 115 SER A C 1
ATOM 873 O O . SER A 1 115 ? 17.774 -15.684 -3.854 1.00 52.94 115 SER A O 1
ATOM 875 N N . CYS A 1 116 ? 15.859 -16.728 -3.389 1.00 59.12 116 CYS A N 1
ATOM 876 C CA . CYS A 1 116 ? 15.745 -16.084 -2.082 1.00 59.12 116 CYS A CA 1
ATOM 877 C C . CYS A 1 116 ? 16.899 -16.498 -1.172 1.00 59.12 116 CYS A C 1
ATOM 879 O O . CYS A 1 116 ? 17.268 -17.671 -1.140 1.00 59.12 116 CYS A O 1
ATOM 881 N N . ASN A 1 117 ? 17.386 -15.568 -0.348 1.00 67.44 117 ASN A N 1
ATOM 882 C CA . ASN A 1 117 ? 18.195 -15.931 0.811 1.00 67.44 117 ASN A CA 1
ATOM 883 C C . ASN A 1 117 ? 17.391 -16.916 1.687 1.00 67.44 117 ASN A C 1
ATOM 885 O O . ASN A 1 117 ? 16.462 -16.517 2.396 1.00 67.44 117 ASN A O 1
ATOM 889 N N . ALA A 1 118 ? 17.731 -18.205 1.604 1.00 69.62 118 ALA A N 1
ATOM 890 C CA . ALA A 1 118 ? 16.979 -19.293 2.224 1.00 69.62 118 ALA A CA 1
ATOM 891 C C . ALA A 1 118 ? 16.860 -19.126 3.746 1.00 69.62 118 ALA A C 1
ATOM 893 O O . ALA A 1 118 ? 15.817 -19.437 4.317 1.00 69.62 118 ALA A O 1
ATOM 894 N N . ARG A 1 119 ? 17.881 -18.547 4.394 1.00 70.00 119 ARG A N 1
ATOM 895 C CA . ARG A 1 119 ? 17.869 -18.247 5.832 1.00 70.00 119 ARG A CA 1
ATOM 896 C C . ARG A 1 119 ? 16.821 -17.191 6.175 1.00 70.00 119 ARG A C 1
ATOM 898 O O . ARG A 1 119 ? 16.052 -17.378 7.115 1.00 70.00 119 ARG A O 1
ATOM 905 N N . ASN A 1 120 ? 16.749 -16.110 5.396 1.00 71.25 120 ASN A N 1
ATOM 906 C CA . ASN A 1 120 ? 15.732 -15.074 5.595 1.00 71.25 120 ASN A CA 1
ATOM 907 C C . ASN A 1 120 ? 14.327 -15.608 5.300 1.00 71.25 120 ASN A C 1
ATOM 909 O O . ASN A 1 120 ? 13.387 -15.260 6.010 1.00 71.25 120 ASN A O 1
ATOM 913 N N . TYR A 1 121 ? 14.182 -16.469 4.286 1.00 75.69 121 TYR A N 1
ATOM 914 C CA . TYR A 1 121 ? 12.908 -17.119 3.987 1.00 75.69 121 TYR A CA 1
ATOM 915 C C . TYR A 1 121 ? 12.466 -18.054 5.117 1.00 75.69 121 TYR A C 1
ATOM 917 O O . TYR A 1 121 ? 11.320 -17.965 5.535 1.00 75.69 121 TYR A O 1
ATOM 925 N N . ALA A 1 122 ? 13.353 -18.900 5.647 1.00 78.38 122 ALA A N 1
ATOM 926 C CA . ALA A 1 122 ? 13.041 -19.800 6.757 1.00 78.38 122 ALA A CA 1
ATOM 927 C C . ALA A 1 122 ? 12.661 -19.027 8.027 1.00 78.38 122 ALA A C 1
ATOM 929 O O . ALA A 1 122 ? 11.657 -19.344 8.658 1.00 78.38 122 ALA A O 1
ATOM 930 N N . TYR A 1 123 ? 13.402 -17.963 8.356 1.00 76.56 123 TYR A N 1
ATOM 931 C CA . TYR A 1 123 ? 13.055 -17.072 9.464 1.00 76.56 123 TYR A CA 1
ATOM 932 C C . TYR A 1 123 ? 11.683 -16.421 9.259 1.00 76.56 123 TYR A C 1
ATOM 934 O O . TYR A 1 123 ? 10.846 -16.450 10.158 1.00 76.56 123 TYR A O 1
ATOM 942 N N . TYR A 1 124 ? 11.430 -15.878 8.065 1.00 78.50 124 TYR A N 1
ATOM 943 C CA . TYR A 1 124 ? 10.143 -15.278 7.730 1.00 78.50 124 TYR A CA 1
ATOM 944 C C . TYR A 1 124 ? 9.012 -16.308 7.809 1.00 78.50 124 TYR A C 1
ATOM 946 O O . TYR A 1 124 ? 7.999 -16.056 8.447 1.00 78.50 124 TYR A O 1
ATOM 954 N N . GLN A 1 125 ? 9.199 -17.493 7.230 1.00 82.12 125 GLN A N 1
ATOM 955 C CA . GLN A 1 125 ? 8.220 -18.572 7.260 1.00 82.12 125 GLN A CA 1
ATOM 956 C C . GLN A 1 125 ? 7.931 -19.018 8.693 1.00 82.12 125 GLN A C 1
ATOM 958 O O . GLN A 1 125 ? 6.766 -19.174 9.043 1.00 82.12 125 GLN A O 1
ATOM 963 N N . SER A 1 126 ? 8.959 -19.164 9.531 1.00 83.44 126 SER A N 1
ATOM 964 C CA . SER A 1 126 ? 8.794 -19.465 10.953 1.00 83.44 126 SER A CA 1
ATOM 965 C C . SER A 1 126 ? 7.994 -18.372 11.654 1.00 83.44 126 SER A C 1
ATOM 967 O O . SER A 1 126 ? 7.020 -18.685 12.326 1.00 83.44 126 SER A O 1
ATOM 969 N N . ALA A 1 127 ? 8.348 -17.099 11.456 1.00 78.38 127 ALA A N 1
ATOM 970 C CA . ALA A 1 127 ? 7.648 -15.979 12.076 1.00 78.38 127 ALA A CA 1
ATOM 971 C C . ALA A 1 127 ? 6.166 -15.934 11.670 1.00 78.38 127 ALA A C 1
ATOM 973 O O . ALA A 1 127 ? 5.305 -15.779 12.533 1.00 78.38 127 ALA A O 1
ATOM 974 N N . ILE A 1 128 ? 5.866 -16.108 10.378 1.00 83.19 128 ILE A N 1
ATOM 975 C CA . ILE A 1 128 ? 4.497 -16.185 9.845 1.00 83.19 128 ILE A CA 1
ATOM 976 C C . ILE A 1 128 ? 3.743 -17.390 10.408 1.00 83.19 128 ILE A C 1
ATOM 978 O O . ILE A 1 128 ? 2.574 -17.266 10.747 1.00 83.19 128 ILE A O 1
ATOM 982 N N . THR A 1 129 ? 4.401 -18.543 10.526 1.00 85.69 129 THR A N 1
ATOM 983 C CA . THR A 1 129 ? 3.751 -19.782 10.976 1.00 85.69 129 THR A CA 1
ATOM 984 C C . THR A 1 129 ? 3.381 -19.720 12.451 1.00 85.69 129 THR A C 1
ATOM 986 O O . THR A 1 129 ? 2.304 -20.176 12.820 1.00 85.69 129 THR A O 1
ATOM 989 N N . THR A 1 130 ? 4.248 -19.165 13.300 1.00 82.94 130 THR A N 1
ATOM 990 C CA . THR A 1 130 ? 3.979 -19.141 14.742 1.00 82.94 130 THR A CA 1
ATOM 991 C C . THR A 1 130 ? 3.126 -17.954 15.171 1.00 82.94 130 THR A C 1
ATOM 993 O O . THR A 1 130 ? 2.446 -18.023 16.189 1.00 82.94 130 THR A O 1
ATOM 996 N N . GLY A 1 131 ? 3.161 -16.839 14.433 1.00 78.56 131 GLY A N 1
ATOM 997 C CA . GLY A 1 131 ? 2.494 -15.602 14.848 1.00 78.56 131 GLY A CA 1
ATOM 998 C C . GLY A 1 131 ? 3.106 -14.967 16.107 1.00 78.56 131 GLY A C 1
ATOM 999 O O . GLY A 1 131 ? 2.644 -13.910 16.532 1.00 78.56 131 GLY A O 1
ATOM 1000 N N . ASP A 1 132 ? 4.183 -15.539 16.668 1.00 74.69 132 ASP A N 1
ATOM 1001 C CA . ASP A 1 132 ? 4.834 -15.094 17.917 1.00 74.69 132 ASP A CA 1
ATOM 1002 C C . ASP A 1 132 ? 5.372 -13.668 17.833 1.00 74.69 132 ASP A C 1
ATOM 1004 O O . ASP A 1 132 ? 5.613 -12.990 18.838 1.00 74.69 132 ASP A O 1
ATOM 1008 N N . HIS A 1 133 ? 5.581 -13.195 16.607 1.00 74.81 133 HIS A N 1
ATOM 1009 C CA . HIS A 1 133 ? 5.967 -11.825 16.379 1.00 74.81 133 HIS A CA 1
ATOM 1010 C C . HIS A 1 133 ? 4.854 -10.862 16.798 1.00 74.81 133 HIS A C 1
ATOM 1012 O O . HIS A 1 133 ? 5.199 -9.775 17.211 1.00 74.81 133 HIS A O 1
ATOM 1018 N N . PHE A 1 134 ? 3.567 -11.219 16.855 1.00 78.44 134 PHE A N 1
ATOM 1019 C CA . PHE A 1 134 ? 2.521 -10.348 17.412 1.00 78.44 134 PHE A CA 1
ATOM 1020 C C . PHE A 1 134 ? 2.522 -10.349 18.950 1.00 78.44 134 PHE A C 1
ATOM 1022 O O . PHE A 1 134 ? 1.624 -10.863 19.614 1.00 78.44 134 PHE A O 1
ATOM 1029 N N . ARG A 1 135 ? 3.559 -9.743 19.543 1.00 72.19 135 ARG A N 1
ATOM 1030 C CA . ARG A 1 135 ? 3.697 -9.594 21.001 1.00 72.19 135 ARG A CA 1
ATOM 1031 C C . ARG A 1 135 ? 2.515 -8.849 21.626 1.00 72.19 135 ARG A C 1
ATOM 1033 O O . ARG A 1 135 ? 2.120 -7.776 21.159 1.00 72.19 135 ARG A O 1
ATOM 1040 N N . ARG A 1 136 ? 2.052 -9.353 22.776 1.00 72.38 136 ARG A N 1
ATOM 1041 C CA . ARG A 1 136 ? 1.112 -8.642 23.654 1.00 72.38 136 ARG A CA 1
ATOM 1042 C C . ARG A 1 136 ? 1.663 -7.252 23.986 1.00 72.38 136 ARG A C 1
ATOM 1044 O O . ARG A 1 136 ? 2.804 -7.110 24.416 1.00 72.38 136 ARG A O 1
ATOM 1051 N N . GLY A 1 137 ? 0.843 -6.226 23.774 1.00 83.44 137 GLY A N 1
ATOM 1052 C CA . GLY A 1 137 ? 1.170 -4.838 24.112 1.00 83.44 137 GLY A CA 1
ATOM 1053 C C . GLY A 1 137 ? 1.723 -3.987 22.968 1.00 83.44 137 GLY A C 1
ATOM 1054 O O . GLY A 1 137 ? 1.849 -2.778 23.143 1.00 83.44 137 GLY A O 1
ATOM 1055 N N . CYS A 1 138 ? 1.997 -4.541 21.790 1.00 89.12 138 CYS A N 1
ATOM 1056 C CA . CYS A 1 138 ? 2.328 -3.712 20.635 1.00 89.12 138 CYS A CA 1
ATOM 1057 C C . CYS A 1 138 ? 1.074 -3.081 20.031 1.00 89.12 138 CYS A C 1
ATOM 1059 O O . CYS A 1 138 ? 0.057 -3.745 19.837 1.00 89.12 138 CYS A O 1
ATOM 1061 N N . LYS A 1 139 ? 1.145 -1.781 19.742 1.00 93.44 139 LYS A N 1
ATOM 1062 C CA . LYS A 1 139 ? 0.003 -1.007 19.226 1.00 93.44 139 LYS A CA 1
ATOM 1063 C C . LYS A 1 139 ? 0.146 -0.590 17.774 1.00 93.44 139 LYS A C 1
ATOM 1065 O O . LYS A 1 139 ? -0.857 -0.300 17.131 1.00 93.44 139 LYS A O 1
ATOM 1070 N N . LEU A 1 140 ? 1.372 -0.591 17.259 1.00 93.81 140 LEU A N 1
ATOM 1071 C CA . LEU A 1 140 ? 1.670 -0.306 15.864 1.00 93.81 140 LEU A CA 1
ATOM 1072 C C . LEU A 1 140 ? 2.706 -1.295 15.336 1.00 93.81 140 LEU A C 1
ATOM 1074 O O . LEU A 1 140 ? 3.832 -1.328 15.835 1.00 93.81 140 LEU A O 1
ATOM 1078 N N . THR A 1 141 ? 2.325 -2.013 14.286 1.00 91.56 141 THR A N 1
ATOM 1079 C CA . THR A 1 141 ? 3.206 -2.761 13.393 1.00 91.56 141 THR A CA 1
ATOM 1080 C C . THR A 1 141 ? 3.382 -1.984 12.101 1.00 91.56 141 THR A C 1
ATOM 1082 O O . THR A 1 141 ? 2.407 -1.603 11.458 1.00 91.56 141 THR A O 1
ATOM 1085 N N . SER A 1 142 ? 4.622 -1.790 11.667 1.00 90.94 142 SER A N 1
ATOM 1086 C CA . SER A 1 142 ? 4.913 -1.377 10.297 1.00 90.94 142 SER A CA 1
ATOM 1087 C C . SER A 1 142 ? 6.098 -2.169 9.790 1.00 90.94 142 SER A C 1
ATOM 1089 O O . SER A 1 142 ? 7.117 -2.278 10.473 1.00 90.94 142 SER A O 1
ATOM 1091 N N . SER A 1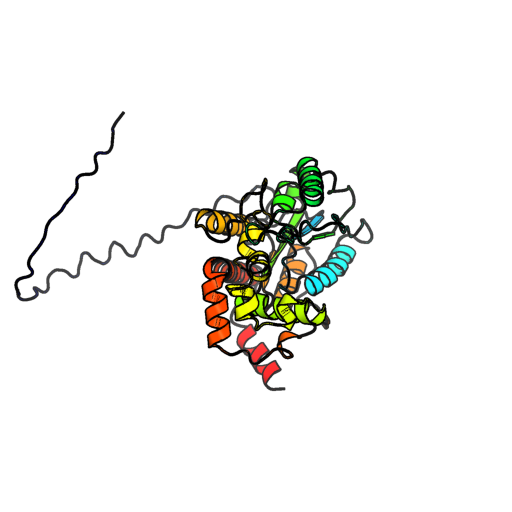 143 ? 5.955 -2.741 8.603 1.00 82.75 143 SER A N 1
ATOM 1092 C CA . SER A 1 143 ? 6.979 -3.601 8.030 1.00 82.75 143 SER A CA 1
ATOM 1093 C C . SER A 1 143 ? 6.854 -3.648 6.519 1.00 82.75 143 SER A C 1
ATOM 1095 O O . SER A 1 143 ? 5.744 -3.539 5.991 1.00 82.75 143 SER A O 1
ATOM 1097 N N . HIS A 1 144 ? 7.985 -3.812 5.833 1.00 87.75 144 HIS A N 1
ATOM 1098 C CA . HIS A 1 144 ? 7.983 -4.082 4.402 1.00 87.75 144 HIS A CA 1
ATOM 1099 C C . HIS A 1 144 ? 7.930 -5.591 4.149 1.00 87.75 144 HIS A C 1
ATOM 1101 O O . HIS A 1 144 ? 8.904 -6.230 3.745 1.00 87.75 144 HIS A O 1
ATOM 1107 N N . HIS A 1 145 ? 6.777 -6.172 4.462 1.00 87.56 145 HIS A N 1
ATOM 1108 C CA . HIS A 1 145 ? 6.461 -7.562 4.152 1.00 87.56 145 HIS A CA 1
ATOM 1109 C C . HIS A 1 145 ? 5.356 -7.646 3.121 1.00 87.56 145 HIS A C 1
ATOM 1111 O O . HIS A 1 145 ? 4.728 -6.652 2.762 1.00 87.56 145 HIS A O 1
ATOM 1117 N N . ASP A 1 146 ? 5.135 -8.866 2.656 1.00 91.25 146 ASP A N 1
ATOM 1118 C CA . ASP A 1 146 ? 3.957 -9.187 1.883 1.00 91.25 146 ASP A CA 1
ATOM 1119 C C . ASP A 1 146 ? 2.770 -9.501 2.788 1.00 91.25 146 ASP A C 1
ATOM 1121 O O . ASP A 1 146 ? 2.894 -9.594 4.012 1.00 91.25 146 ASP A O 1
ATOM 1125 N N . PHE A 1 147 ? 1.603 -9.638 2.174 1.00 93.50 147 PHE A N 1
ATOM 1126 C CA . PHE A 1 147 ? 0.345 -9.824 2.877 1.00 93.50 147 PHE A CA 1
ATOM 1127 C C . PHE A 1 147 ? 0.306 -11.079 3.765 1.00 93.50 147 PHE A C 1
ATOM 1129 O O . PHE A 1 147 ? -0.530 -11.143 4.657 1.00 93.50 147 PHE A O 1
ATOM 1136 N N . ARG A 1 148 ? 1.235 -12.038 3.639 1.00 91.25 148 ARG A N 1
ATOM 1137 C CA . ARG A 1 148 ? 1.294 -13.182 4.566 1.00 91.25 148 ARG A CA 1
ATOM 1138 C C . ARG A 1 148 ? 1.500 -12.753 6.018 1.00 91.25 148 ARG A C 1
ATOM 1140 O O . ARG A 1 148 ? 1.092 -13.474 6.918 1.00 91.25 148 ARG A O 1
ATOM 1147 N N . ILE A 1 149 ? 2.067 -11.565 6.259 1.00 89.62 149 ILE A N 1
ATOM 1148 C CA . ILE A 1 149 ? 2.124 -10.975 7.606 1.00 89.62 149 ILE A CA 1
ATOM 1149 C C . ILE A 1 149 ? 0.729 -10.728 8.189 1.00 89.62 149 ILE A C 1
ATOM 1151 O O . ILE A 1 149 ? 0.539 -10.849 9.391 1.00 89.62 149 ILE A O 1
ATOM 1155 N N . VAL A 1 150 ? -0.249 -10.403 7.343 1.00 92.81 150 VAL A N 1
ATOM 1156 C CA . VAL A 1 150 ? -1.651 -10.231 7.730 1.00 92.81 150 VAL A CA 1
ATOM 1157 C C . VAL A 1 150 ? -2.307 -11.591 7.956 1.00 92.81 150 VAL A C 1
ATOM 1159 O O . VAL A 1 150 ? -2.998 -11.758 8.958 1.00 92.81 150 VAL A O 1
ATOM 1162 N N . ASP A 1 151 ? -2.039 -12.562 7.075 1.00 92.44 151 ASP A N 1
ATOM 1163 C CA . ASP A 1 151 ? -2.537 -13.942 7.207 1.00 92.44 151 ASP A CA 1
ATOM 1164 C C . ASP A 1 151 ? -2.053 -14.606 8.516 1.00 92.44 151 ASP A C 1
ATOM 1166 O O . ASP A 1 151 ? -2.744 -15.449 9.079 1.00 92.44 151 ASP A O 1
ATOM 1170 N N . ALA A 1 152 ? -0.882 -14.205 9.023 1.00 90.56 152 ALA A N 1
ATOM 1171 C CA . ALA A 1 152 ? -0.294 -14.708 10.266 1.00 90.56 152 ALA A CA 1
ATOM 1172 C C . ALA A 1 152 ? -0.888 -14.117 11.553 1.00 90.56 152 ALA A C 1
ATOM 1174 O O . ALA A 1 152 ? -0.507 -14.542 12.646 1.00 90.56 152 ALA A O 1
ATOM 1175 N N . ILE A 1 153 ? -1.755 -13.102 11.470 1.00 90.56 153 ILE A N 1
ATOM 1176 C CA . ILE A 1 153 ? -2.324 -12.480 12.669 1.00 90.56 153 ILE A CA 1
ATOM 1177 C C . ILE A 1 153 ? -3.311 -13.468 13.308 1.00 90.56 153 ILE A C 1
ATOM 1179 O O . ILE A 1 153 ? -4.289 -13.841 12.655 1.00 90.56 153 ILE A O 1
ATOM 1183 N N . PRO A 1 154 ? -3.144 -13.839 14.594 1.00 90.88 154 PRO A N 1
ATOM 1184 C CA . PRO A 1 154 ? -4.112 -14.685 15.284 1.00 90.88 154 PRO A CA 1
ATOM 1185 C C . PRO A 1 154 ? -5.533 -14.101 15.189 1.00 90.88 154 PRO A C 1
ATOM 1187 O O . PRO A 1 154 ? -5.683 -12.894 15.394 1.00 90.88 154 PRO A O 1
ATOM 1190 N N . PRO A 1 155 ? -6.592 -14.904 14.953 1.00 92.69 155 PRO A N 1
ATOM 1191 C CA . PRO A 1 155 ? -7.942 -14.387 14.694 1.00 92.69 155 PRO A CA 1
ATOM 1192 C C . PRO A 1 155 ? -8.452 -13.376 15.732 1.00 92.69 155 PRO A C 1
ATOM 1194 O O . PRO A 1 155 ? -9.008 -12.340 15.376 1.00 92.69 155 PRO A O 1
ATOM 1197 N N . HIS A 1 156 ? -8.185 -13.613 17.020 1.00 92.50 156 HIS A N 1
ATOM 1198 C CA . HIS A 1 156 ? -8.579 -12.699 18.095 1.00 92.50 156 HIS A CA 1
ATOM 1199 C C . HIS A 1 156 ? -7.878 -11.328 18.016 1.00 92.50 156 HIS A C 1
ATOM 1201 O O . HIS A 1 156 ? -8.504 -10.313 18.302 1.00 92.50 156 HIS A O 1
ATOM 1207 N N . ILE A 1 157 ? -6.616 -11.277 17.569 1.00 93.31 157 ILE A N 1
ATOM 1208 C CA . ILE A 1 157 ? -5.889 -10.023 17.300 1.00 93.31 157 ILE A CA 1
ATOM 1209 C C . ILE A 1 157 ? -6.359 -9.418 15.971 1.00 93.31 157 ILE A C 1
ATOM 1211 O O . ILE A 1 157 ? -6.494 -8.200 15.847 1.00 93.31 157 ILE A O 1
ATOM 1215 N N . ARG A 1 158 ? -6.631 -10.249 14.957 1.00 95.00 158 ARG A N 1
ATOM 1216 C CA . ARG A 1 158 ? -7.068 -9.808 13.624 1.00 95.00 158 ARG A CA 1
ATOM 1217 C C . ARG A 1 158 ? -8.389 -9.048 13.691 1.00 95.00 158 ARG A C 1
ATOM 1219 O O . ARG A 1 158 ? -8.511 -8.019 13.024 1.00 95.00 158 ARG A O 1
ATOM 1226 N N . ASN A 1 159 ? -9.317 -9.510 14.528 1.00 96.94 159 ASN A N 1
ATOM 1227 C CA . ASN A 1 159 ? -10.630 -8.897 14.738 1.00 96.94 159 ASN A CA 1
ATOM 1228 C C . ASN A 1 159 ? -10.555 -7.483 15.335 1.00 96.94 159 ASN A C 1
ATOM 1230 O O . ASN A 1 159 ? -11.481 -6.696 15.152 1.00 96.94 159 ASN A O 1
ATOM 1234 N N . THR A 1 160 ? -9.453 -7.145 16.012 1.00 96.75 160 THR A N 1
ATOM 1235 C CA . THR A 1 160 ? -9.207 -5.818 16.598 1.00 96.75 160 THR A CA 1
ATOM 1236 C C . THR A 1 160 ? -8.050 -5.064 15.933 1.00 96.75 160 THR A C 1
ATOM 1238 O O . THR A 1 160 ? -7.629 -4.000 16.406 1.00 96.75 160 THR A O 1
ATOM 1241 N N . THR A 1 161 ? -7.529 -5.584 14.814 1.00 96.56 161 THR A N 1
ATOM 1242 C CA . THR A 1 161 ? -6.434 -4.962 14.064 1.00 96.56 161 THR A CA 1
ATOM 1243 C C . THR A 1 161 ? -6.958 -4.062 12.954 1.00 96.56 161 THR A C 1
ATOM 1245 O O . THR A 1 161 ? -7.609 -4.508 12.006 1.00 96.56 161 THR A O 1
ATOM 1248 N N . LEU A 1 162 ? -6.583 -2.788 13.023 1.00 97.94 162 LEU A N 1
ATOM 1249 C CA . LEU A 1 162 ? -6.765 -1.831 11.945 1.00 97.94 162 LEU A CA 1
ATOM 1250 C C . LEU A 1 162 ? -5.706 -2.056 10.860 1.00 97.94 162 LEU A C 1
ATOM 1252 O O . LEU A 1 162 ? -4.530 -1.754 11.072 1.00 97.94 162 LEU A O 1
ATOM 1256 N N . LEU A 1 163 ? -6.126 -2.557 9.698 1.00 98.19 163 LEU A N 1
ATOM 1257 C CA . LEU A 1 163 ? -5.246 -2.718 8.542 1.00 98.19 163 LEU A CA 1
ATOM 1258 C C . LEU A 1 163 ? -5.182 -1.452 7.695 1.00 98.19 163 LEU A C 1
ATOM 1260 O O . LEU A 1 163 ? -6.213 -0.912 7.279 1.00 98.19 163 LEU A O 1
ATOM 1264 N N . ILE A 1 164 ? -3.953 -1.042 7.393 1.00 98.25 164 ILE A N 1
ATOM 1265 C CA . ILE A 1 164 ? -3.626 0.129 6.588 1.00 98.25 164 ILE A CA 1
ATOM 1266 C C . ILE A 1 164 ? -2.644 -0.276 5.488 1.00 98.25 164 ILE A C 1
ATOM 1268 O O . ILE A 1 164 ? -1.627 -0.913 5.760 1.00 98.25 164 ILE A O 1
ATOM 1272 N N . VAL A 1 165 ? -2.916 0.145 4.258 1.00 98.31 165 VAL A N 1
ATOM 1273 C CA . VAL A 1 165 ? -1.964 0.128 3.142 1.00 98.31 165 VAL A CA 1
ATOM 1274 C C . VAL A 1 165 ? -1.953 1.507 2.494 1.00 98.31 165 VAL A C 1
ATOM 1276 O O . VAL A 1 165 ? -2.977 2.183 2.460 1.00 98.31 165 VAL A O 1
ATOM 1279 N N . ASN A 1 166 ? -0.796 1.940 1.998 1.00 98.06 166 ASN A N 1
ATOM 1280 C CA . ASN A 1 166 ? -0.690 3.138 1.169 1.00 98.06 166 ASN A CA 1
ATOM 1281 C C . ASN A 1 166 ? -0.112 2.744 -0.184 1.00 98.06 166 ASN A C 1
ATOM 1283 O O . ASN A 1 166 ? 0.931 2.083 -0.226 1.00 98.06 166 ASN A O 1
ATOM 1287 N N . LEU A 1 167 ? -0.773 3.148 -1.265 1.00 98.06 167 LEU A N 1
ATOM 1288 C CA . LEU A 1 167 ? -0.337 2.894 -2.634 1.00 98.06 167 LEU A CA 1
ATOM 1289 C C . LEU A 1 167 ? 0.148 4.180 -3.302 1.00 98.06 167 LEU A C 1
ATOM 1291 O O . LEU A 1 167 ? 0.031 5.287 -2.767 1.00 98.06 167 LEU A O 1
ATOM 1295 N N . ARG A 1 168 ? 0.764 4.033 -4.469 1.00 96.56 168 ARG A N 1
ATOM 1296 C CA . ARG A 1 168 ? 1.249 5.135 -5.296 1.00 96.56 168 ARG A CA 1
ATOM 1297 C C . ARG A 1 168 ? 1.074 4.762 -6.754 1.00 96.56 168 ARG A C 1
ATOM 1299 O O . ARG A 1 168 ? 1.231 3.589 -7.069 1.00 96.56 168 ARG A O 1
ATOM 1306 N N . ASP A 1 169 ? 0.859 5.768 -7.590 1.00 97.00 169 ASP A N 1
ATOM 1307 C CA . ASP A 1 169 ? 1.024 5.671 -9.037 1.00 97.00 169 ASP A CA 1
ATOM 1308 C C . ASP A 1 169 ? 2.224 4.761 -9.417 1.00 97.00 169 ASP A C 1
ATOM 1310 O O . ASP A 1 169 ? 3.335 4.992 -8.905 1.00 97.00 169 ASP A O 1
ATOM 1314 N N . PRO A 1 170 ? 2.023 3.696 -10.219 1.00 97.19 170 PRO A N 1
ATOM 1315 C CA . PRO A 1 170 ? 3.041 2.673 -10.463 1.00 97.19 170 PRO A CA 1
ATOM 1316 C C . PRO A 1 170 ? 4.338 3.216 -11.072 1.00 97.19 170 PRO A C 1
ATOM 1318 O O . PRO A 1 170 ? 5.416 2.956 -10.516 1.00 97.19 170 PRO A O 1
ATOM 1321 N N . ALA A 1 171 ? 4.259 4.012 -12.144 1.00 96.19 171 ALA A N 1
ATOM 1322 C CA . ALA A 1 171 ? 5.426 4.644 -12.755 1.00 96.19 171 ALA A CA 1
ATOM 1323 C C . ALA A 1 171 ? 6.141 5.591 -11.777 1.00 96.19 171 ALA A C 1
ATOM 1325 O O . ALA A 1 171 ? 7.352 5.476 -11.549 1.00 96.19 171 ALA A O 1
ATOM 1326 N N . GLY A 1 172 ? 5.401 6.469 -11.095 1.00 94.44 172 GLY A N 1
ATOM 1327 C CA . GLY A 1 172 ? 5.946 7.383 -10.094 1.00 94.44 172 GLY A CA 1
ATOM 1328 C C . GLY A 1 172 ? 6.611 6.661 -8.915 1.00 94.44 172 GLY A C 1
ATOM 1329 O O . GLY A 1 172 ? 7.617 7.133 -8.366 1.00 94.44 172 GLY A O 1
ATOM 1330 N N . ARG A 1 173 ? 6.094 5.493 -8.518 1.00 95.56 173 ARG A N 1
ATOM 1331 C CA . ARG A 1 173 ? 6.715 4.614 -7.518 1.00 95.56 173 ARG A CA 1
ATOM 1332 C C . ARG A 1 173 ? 8.036 4.048 -8.029 1.00 95.56 173 ARG A C 1
ATOM 1334 O O . ARG A 1 173 ? 9.020 4.116 -7.286 1.00 95.56 173 ARG A O 1
ATOM 1341 N N . ALA A 1 174 ? 8.070 3.533 -9.259 1.00 95.56 174 ALA A N 1
ATOM 1342 C CA . ALA A 1 174 ? 9.279 3.011 -9.888 1.00 95.56 174 ALA A CA 1
ATOM 1343 C C . ALA A 1 174 ? 10.366 4.095 -9.948 1.00 95.56 174 ALA A C 1
ATOM 1345 O O . ALA A 1 174 ? 11.411 3.934 -9.319 1.00 95.56 174 ALA A O 1
ATOM 1346 N N . VAL A 1 175 ? 10.090 5.257 -10.548 1.00 95.06 175 VAL A N 1
ATOM 1347 C CA . VAL A 1 175 ? 11.024 6.401 -10.602 1.00 95.06 175 VAL A CA 1
ATOM 1348 C C . VAL A 1 175 ? 11.560 6.752 -9.211 1.00 95.06 175 VAL A C 1
ATOM 1350 O O . VAL A 1 175 ? 12.769 6.861 -8.988 1.00 95.06 175 VAL A O 1
ATOM 1353 N N . SER A 1 176 ? 10.674 6.852 -8.217 1.00 93.06 176 SER A N 1
ATOM 1354 C CA . SER A 1 176 ? 11.083 7.152 -6.844 1.00 93.06 176 SER A CA 1
ATOM 1355 C C . SER A 1 176 ? 11.980 6.074 -6.226 1.00 93.06 176 SER A C 1
ATOM 1357 O O . SER A 1 176 ? 12.831 6.392 -5.384 1.00 93.06 176 SER A O 1
ATOM 1359 N N . HIS A 1 177 ? 11.785 4.806 -6.596 1.00 93.94 177 HIS A N 1
ATOM 1360 C CA . HIS A 1 177 ? 12.641 3.697 -6.186 1.00 93.94 177 HIS A CA 1
ATOM 1361 C C . HIS A 1 177 ? 14.018 3.804 -6.837 1.00 93.94 177 HIS A C 1
ATOM 1363 O O . HIS A 1 177 ? 15.017 3.803 -6.124 1.00 93.94 177 HIS A O 1
ATOM 1369 N N . PHE A 1 178 ? 14.077 4.006 -8.151 1.00 94.81 178 PHE A N 1
ATOM 1370 C CA . PHE A 1 178 ? 15.328 4.145 -8.894 1.00 94.81 178 PHE A CA 1
ATOM 1371 C C . PHE A 1 178 ? 16.233 5.241 -8.323 1.00 94.81 178 PHE A C 1
ATOM 1373 O O . PHE A 1 178 ? 17.401 5.003 -8.018 1.00 94.81 178 PHE A O 1
ATOM 1380 N N . HIS A 1 179 ? 15.683 6.428 -8.057 1.00 93.75 179 HIS A N 1
ATOM 1381 C CA . HIS A 1 179 ? 16.466 7.504 -7.447 1.00 93.75 179 HIS A CA 1
ATOM 1382 C C . HIS A 1 179 ? 16.896 7.203 -6.010 1.00 93.75 179 HIS A C 1
ATOM 1384 O O . HIS A 1 179 ? 17.954 7.658 -5.577 1.00 93.75 179 HIS A O 1
ATOM 1390 N N . MET A 1 180 ? 16.105 6.436 -5.254 1.00 92.06 180 MET A N 1
ATOM 1391 C CA . MET A 1 180 ? 16.542 5.955 -3.945 1.00 92.06 180 MET A CA 1
ATOM 1392 C C . MET A 1 180 ? 17.762 5.039 -4.091 1.00 92.06 180 MET A C 1
ATOM 1394 O O . MET A 1 180 ? 18.759 5.289 -3.420 1.00 92.06 180 MET A O 1
ATOM 1398 N N . LEU A 1 181 ? 17.732 4.080 -5.018 1.00 91.94 181 LEU A N 1
ATOM 1399 C CA . LEU A 1 181 ? 18.849 3.165 -5.277 1.00 91.94 181 LEU A CA 1
ATOM 1400 C C . LEU A 1 181 ? 20.116 3.911 -5.710 1.00 91.94 181 LEU A C 1
ATOM 1402 O O . LEU A 1 181 ? 21.183 3.676 -5.147 1.00 91.94 181 LEU A O 1
ATOM 1406 N N . ARG A 1 182 ? 19.996 4.898 -6.608 1.00 92.81 182 ARG A N 1
ATOM 1407 C CA . ARG A 1 182 ? 21.127 5.761 -6.997 1.00 92.81 182 ARG A CA 1
ATOM 1408 C C . ARG A 1 182 ? 21.731 6.511 -5.811 1.00 92.81 182 ARG A C 1
ATOM 1410 O O . ARG A 1 182 ? 22.951 6.570 -5.688 1.00 92.81 182 ARG A O 1
ATOM 1417 N N . ARG A 1 183 ? 20.906 7.050 -4.902 1.00 91.69 183 ARG A N 1
ATOM 1418 C CA . ARG A 1 183 ? 21.400 7.710 -3.673 1.00 91.69 183 ARG A CA 1
ATOM 1419 C C . ARG A 1 183 ? 22.136 6.746 -2.742 1.00 91.69 183 ARG A C 1
ATOM 1421 O O . ARG A 1 183 ? 23.065 7.166 -2.064 1.00 91.69 183 ARG A O 1
ATOM 1428 N N . HIS A 1 184 ? 21.748 5.473 -2.736 1.00 90.69 184 HIS A N 1
ATOM 1429 C CA . HIS A 1 184 ? 22.441 4.408 -2.006 1.00 90.69 184 HIS A CA 1
ATOM 1430 C C . HIS A 1 184 ? 23.579 3.755 -2.802 1.00 90.69 184 HIS A C 1
ATOM 1432 O O . HIS A 1 184 ? 24.126 2.752 -2.356 1.00 90.69 184 HIS A O 1
ATOM 1438 N N . ARG A 1 185 ? 23.967 4.350 -3.939 1.00 91.69 185 ARG A N 1
ATOM 1439 C CA . ARG A 1 185 ? 25.062 3.895 -4.800 1.00 91.69 185 ARG A CA 1
ATOM 1440 C C . ARG A 1 185 ? 24.903 2.451 -5.291 1.00 91.69 185 ARG A C 1
ATOM 1442 O O . ARG A 1 185 ? 25.898 1.749 -5.440 1.00 91.69 185 ARG A O 1
ATOM 1449 N N . ASP A 1 186 ? 23.670 2.011 -5.556 1.00 90.38 186 ASP A N 1
ATOM 1450 C CA . ASP A 1 186 ? 23.432 0.725 -6.221 1.00 90.38 186 ASP A CA 1
ATOM 1451 C C . ASP A 1 186 ? 24.109 0.725 -7.607 1.00 90.38 186 ASP A C 1
ATOM 1453 O O . ASP A 1 186 ? 23.762 1.576 -8.435 1.00 90.38 186 ASP A O 1
ATOM 1457 N N . PRO A 1 187 ? 25.064 -0.184 -7.887 1.00 89.81 187 PRO A N 1
ATOM 1458 C CA . PRO A 1 187 ? 25.824 -0.154 -9.137 1.00 89.81 187 PRO A CA 1
ATOM 1459 C C . PRO A 1 187 ? 24.940 -0.293 -10.375 1.00 89.81 187 PRO A C 1
ATOM 1461 O O . PRO A 1 187 ? 25.178 0.366 -11.386 1.00 89.81 187 PRO A O 1
ATOM 1464 N N . GLY A 1 188 ? 23.895 -1.120 -10.291 1.00 90.12 188 GLY A N 1
ATOM 1465 C CA . GLY A 1 188 ? 22.980 -1.325 -11.403 1.00 90.12 188 GLY A CA 1
ATOM 1466 C C . GLY A 1 188 ? 22.200 -0.053 -11.720 1.00 90.12 188 GLY A C 1
ATOM 1467 O O . GLY A 1 188 ? 22.141 0.339 -12.881 1.00 90.12 188 GLY A O 1
ATOM 1468 N N . ALA A 1 189 ? 21.678 0.641 -10.707 1.00 92.25 189 ALA A N 1
ATOM 1469 C CA . ALA A 1 189 ? 20.954 1.897 -10.901 1.00 92.25 189 ALA A CA 1
ATOM 1470 C C . ALA A 1 189 ? 21.862 3.083 -11.288 1.00 92.25 189 ALA A C 1
ATOM 1472 O O . ALA A 1 189 ? 21.400 4.021 -11.936 1.00 92.25 189 ALA A O 1
ATOM 1473 N N . LEU A 1 190 ? 23.138 3.088 -10.881 1.00 94.00 190 LEU A N 1
ATOM 1474 C CA . LEU A 1 190 ? 24.096 4.136 -11.260 1.00 94.00 190 LEU A CA 1
ATOM 1475 C C . LEU A 1 190 ? 24.473 4.086 -12.745 1.00 94.00 190 LEU A C 1
ATOM 1477 O O . LEU A 1 190 ? 24.670 5.140 -13.345 1.00 94.00 190 LEU A O 1
ATOM 1481 N N . ASN A 1 191 ? 24.535 2.884 -13.318 1.00 95.25 191 ASN A N 1
ATOM 1482 C CA . ASN A 1 191 ? 25.033 2.633 -14.671 1.00 95.25 191 ASN A CA 1
ATOM 1483 C C . ASN A 1 191 ? 23.911 2.396 -15.697 1.00 95.25 191 ASN A C 1
ATOM 1485 O O . ASN A 1 191 ? 24.139 1.775 -16.731 1.00 95.25 191 ASN A O 1
ATOM 1489 N N . SER A 1 192 ? 22.684 2.825 -15.403 1.00 95.06 192 SER A N 1
ATOM 1490 C CA . SER A 1 192 ? 21.527 2.596 -16.273 1.00 95.06 192 SER A CA 1
ATOM 1491 C C . SER A 1 192 ? 20.534 3.753 -16.221 1.00 95.06 192 SER A C 1
ATOM 1493 O O . SER A 1 192 ? 20.620 4.640 -15.370 1.00 95.06 192 SER A O 1
ATOM 1495 N N . THR A 1 193 ? 19.575 3.751 -17.145 1.00 95.81 193 THR A N 1
ATOM 1496 C CA . THR A 1 193 ? 18.362 4.568 -17.039 1.00 95.81 193 THR A CA 1
ATOM 1497 C C . THR A 1 193 ? 17.315 3.858 -16.173 1.00 95.81 193 THR A C 1
ATOM 1499 O O . THR A 1 193 ? 17.423 2.662 -15.901 1.00 95.81 193 THR A O 1
ATOM 1502 N N . VAL A 1 194 ? 16.263 4.570 -15.744 1.00 95.56 194 VAL A N 1
ATOM 1503 C CA . VAL A 1 194 ? 15.164 3.951 -14.976 1.00 95.56 194 VAL A CA 1
ATOM 1504 C C . VAL A 1 194 ? 14.473 2.826 -15.756 1.00 95.56 194 VAL A C 1
ATOM 1506 O O . VAL A 1 194 ? 14.145 1.794 -15.170 1.00 95.56 194 VAL A O 1
ATOM 1509 N N . VAL A 1 195 ? 14.296 3.009 -17.070 1.00 96.31 195 VAL A N 1
ATOM 1510 C CA . VAL A 1 195 ? 13.698 2.008 -17.961 1.00 96.31 195 VAL A CA 1
ATOM 1511 C C . VAL A 1 195 ? 14.640 0.824 -18.111 1.00 96.31 195 VAL A C 1
ATOM 1513 O O . VAL A 1 195 ? 14.235 -0.301 -17.837 1.00 96.31 195 VAL A O 1
ATOM 1516 N N . ASP A 1 196 ? 15.909 1.056 -18.458 1.00 95.75 196 ASP A N 1
ATOM 1517 C CA . ASP A 1 196 ? 16.874 -0.037 -18.614 1.00 95.75 196 ASP A CA 1
ATOM 1518 C C . ASP A 1 196 ? 16.998 -0.860 -17.331 1.00 95.75 196 ASP A C 1
ATOM 1520 O O . ASP A 1 196 ? 16.997 -2.091 -17.370 1.00 95.75 196 ASP A O 1
ATOM 1524 N N . TYR A 1 197 ? 17.031 -0.198 -16.174 1.00 95.19 197 TYR A N 1
ATOM 1525 C CA . TYR A 1 197 ? 17.102 -0.892 -14.900 1.00 95.19 197 TYR A CA 1
ATOM 1526 C C . TYR A 1 197 ? 15.847 -1.722 -14.629 1.00 95.19 197 TYR A C 1
ATOM 1528 O O . TYR A 1 197 ? 15.942 -2.912 -14.350 1.00 95.19 197 TYR A O 1
ATOM 1536 N N . PHE A 1 198 ? 14.652 -1.139 -14.701 1.00 94.69 198 PHE A N 1
ATOM 1537 C CA . PHE A 1 198 ? 13.455 -1.867 -14.276 1.00 94.69 198 PHE A CA 1
ATOM 1538 C C . PHE A 1 198 ? 12.849 -2.788 -15.316 1.00 94.69 198 PHE A C 1
ATOM 1540 O O . PHE A 1 198 ? 12.158 -3.717 -14.914 1.00 94.69 198 PHE A O 1
ATOM 1547 N N . VAL A 1 199 ? 13.120 -2.571 -16.599 1.00 92.94 199 VAL A N 1
ATOM 1548 C CA . VAL A 1 199 ? 12.571 -3.384 -17.687 1.00 92.94 199 VAL A CA 1
ATOM 1549 C C . VAL A 1 199 ? 13.561 -4.459 -18.132 1.00 92.94 199 VAL A C 1
ATOM 1551 O O . VAL A 1 199 ? 13.143 -5.570 -18.450 1.00 92.94 199 VAL A O 1
ATOM 1554 N N . ARG A 1 200 ? 14.870 -4.162 -18.140 1.00 90.06 200 ARG A N 1
ATOM 1555 C CA . ARG A 1 200 ? 15.891 -5.047 -18.732 1.00 90.06 200 ARG A CA 1
ATOM 1556 C C . ARG A 1 200 ? 16.815 -5.694 -17.702 1.00 90.06 200 ARG A C 1
ATOM 1558 O O . ARG A 1 200 ? 17.183 -6.853 -17.871 1.00 90.06 200 ARG A O 1
ATOM 1565 N N . ASN A 1 201 ? 17.196 -4.993 -16.631 1.00 88.69 201 ASN A N 1
ATOM 1566 C CA . ASN A 1 201 ? 18.089 -5.560 -15.615 1.00 88.69 201 ASN A CA 1
ATOM 1567 C C . ASN A 1 201 ? 17.335 -6.569 -14.717 1.00 88.69 201 ASN A C 1
ATOM 1569 O O . ASN A 1 201 ? 16.386 -6.172 -14.039 1.00 88.69 201 ASN A O 1
ATOM 1573 N N . PRO A 1 202 ? 17.765 -7.845 -14.614 1.00 86.88 202 PRO A N 1
ATOM 1574 C CA . PRO A 1 202 ? 17.052 -8.860 -13.830 1.00 86.88 202 PRO A CA 1
ATOM 1575 C C . PRO A 1 202 ? 16.821 -8.493 -12.358 1.00 86.88 202 PRO A C 1
ATOM 1577 O O . PRO A 1 202 ? 15.776 -8.826 -11.795 1.00 86.88 202 PRO A O 1
ATOM 1580 N N . LEU A 1 203 ? 17.769 -7.788 -11.727 1.00 84.12 203 LEU A N 1
ATOM 1581 C CA . LEU A 1 203 ? 17.618 -7.309 -10.353 1.00 84.12 203 LEU A CA 1
ATOM 1582 C C . LEU A 1 203 ? 16.543 -6.220 -10.276 1.00 84.12 203 LEU A C 1
ATOM 1584 O O . LEU A 1 203 ? 15.664 -6.295 -9.418 1.00 84.12 203 LEU A O 1
ATOM 1588 N N . GLY A 1 204 ? 16.579 -5.249 -11.192 1.00 89.81 204 GLY A N 1
ATOM 1589 C CA . GLY A 1 204 ? 15.584 -4.182 -11.274 1.00 89.81 204 GLY A CA 1
ATOM 1590 C C . GLY A 1 204 ? 14.174 -4.718 -11.542 1.00 89.81 204 GLY A C 1
ATOM 1591 O O . GLY A 1 204 ? 13.230 -4.367 -10.825 1.00 89.81 204 GLY A O 1
ATOM 1592 N N . VAL A 1 205 ? 14.034 -5.641 -12.496 1.00 89.94 205 VAL A N 1
ATOM 1593 C CA . VAL A 1 205 ? 12.777 -6.350 -12.782 1.00 89.94 205 VAL A CA 1
ATOM 1594 C C . VAL A 1 205 ? 12.236 -7.012 -11.512 1.00 89.94 205 VAL A C 1
ATOM 1596 O O . VAL A 1 205 ? 11.077 -6.801 -11.145 1.00 89.94 205 VAL A O 1
ATOM 1599 N N . ALA A 1 206 ? 13.086 -7.752 -10.790 1.00 85.31 206 ALA A N 1
ATOM 1600 C CA . ALA A 1 206 ? 12.684 -8.495 -9.600 1.00 85.31 206 ALA A CA 1
ATOM 1601 C C . ALA A 1 206 ? 12.145 -7.604 -8.467 1.00 85.31 206 ALA A C 1
ATOM 1603 O O . ALA A 1 206 ? 11.235 -8.020 -7.737 1.00 85.31 206 ALA A O 1
ATOM 1604 N N . ILE A 1 207 ? 12.673 -6.386 -8.314 1.00 87.44 207 ILE A N 1
ATOM 1605 C CA . ILE A 1 207 ? 12.257 -5.452 -7.256 1.00 87.44 207 ILE A CA 1
ATOM 1606 C C . ILE A 1 207 ? 11.096 -4.539 -7.667 1.00 87.44 207 ILE A C 1
ATOM 1608 O O . ILE A 1 207 ? 10.383 -4.031 -6.795 1.00 87.44 207 ILE A O 1
ATOM 1612 N N . SER A 1 208 ? 10.897 -4.311 -8.969 1.00 91.69 208 SER A N 1
ATOM 1613 C CA . SER A 1 208 ? 9.955 -3.300 -9.452 1.00 91.69 208 SER A CA 1
ATOM 1614 C C . SER A 1 208 ? 8.672 -3.881 -10.032 1.00 91.69 208 SER A C 1
ATOM 1616 O O . SER A 1 208 ? 7.602 -3.415 -9.644 1.00 91.69 208 SER A O 1
ATOM 1618 N N . ARG A 1 209 ? 8.759 -4.916 -10.877 1.00 94.12 209 ARG A N 1
ATOM 1619 C CA . ARG A 1 209 ? 7.619 -5.402 -11.667 1.00 94.12 209 ARG A CA 1
ATOM 1620 C C . ARG A 1 209 ? 6.443 -5.816 -10.785 1.00 94.12 209 ARG A C 1
ATOM 1622 O O . ARG A 1 209 ? 6.585 -6.722 -9.952 1.00 94.12 209 ARG A O 1
ATOM 1629 N N . ASN A 1 210 ? 5.305 -5.146 -10.982 1.00 96.25 210 ASN A N 1
ATOM 1630 C CA . ASN A 1 210 ? 4.033 -5.364 -10.284 1.00 96.25 210 ASN A CA 1
ATOM 1631 C C . ASN A 1 210 ? 4.201 -5.520 -8.765 1.00 96.25 210 ASN A C 1
ATOM 1633 O O . ASN A 1 210 ? 3.654 -6.430 -8.131 1.00 96.25 210 ASN A O 1
ATOM 1637 N N . ARG A 1 211 ? 5.061 -4.687 -8.169 1.00 94.69 211 ARG A N 1
ATOM 1638 C CA . ARG A 1 211 ? 5.465 -4.829 -6.768 1.00 94.69 211 ARG A CA 1
ATOM 1639 C C . ARG A 1 211 ? 4.290 -4.673 -5.811 1.00 94.69 211 ARG A C 1
ATOM 1641 O O . ARG A 1 211 ? 4.228 -5.440 -4.852 1.00 94.69 211 ARG A O 1
ATOM 1648 N N . MET A 1 212 ? 3.392 -3.708 -6.028 1.00 97.25 212 MET A N 1
ATOM 1649 C CA . MET A 1 212 ? 2.246 -3.499 -5.134 1.00 97.25 212 MET A CA 1
ATOM 1650 C C . MET A 1 212 ? 1.324 -4.719 -5.163 1.00 97.25 212 MET A C 1
ATOM 1652 O O . MET A 1 212 ? 0.979 -5.258 -4.112 1.00 97.25 212 MET A O 1
ATOM 1656 N N . THR A 1 213 ? 1.024 -5.223 -6.357 1.00 97.44 213 THR A N 1
ATOM 1657 C CA . THR A 1 213 ? 0.231 -6.432 -6.587 1.00 97.44 213 THR A CA 1
ATOM 1658 C C . THR A 1 213 ? 0.870 -7.637 -5.922 1.00 97.44 213 THR A C 1
ATOM 1660 O O . THR A 1 213 ? 0.194 -8.362 -5.201 1.00 97.44 213 THR A O 1
ATOM 1663 N N . ARG A 1 214 ? 2.179 -7.841 -6.082 1.00 94.62 214 ARG A N 1
ATOM 1664 C CA . ARG A 1 214 ? 2.900 -8.965 -5.467 1.00 94.62 214 ARG A CA 1
ATOM 1665 C C . ARG A 1 214 ? 2.910 -8.908 -3.944 1.00 94.62 214 ARG A C 1
ATOM 1667 O O . ARG A 1 214 ? 2.670 -9.932 -3.305 1.00 94.62 214 ARG A O 1
ATOM 1674 N N . VAL A 1 215 ? 3.149 -7.729 -3.362 1.00 93.75 215 VAL A N 1
ATOM 1675 C CA . VAL A 1 215 ? 3.054 -7.515 -1.907 1.00 93.75 215 VAL A CA 1
ATOM 1676 C C . VAL A 1 215 ? 1.655 -7.881 -1.423 1.00 93.75 215 VAL A C 1
ATOM 1678 O O . VAL A 1 215 ? 1.512 -8.710 -0.526 1.00 93.75 215 VAL A O 1
ATOM 1681 N N . MET A 1 216 ? 0.623 -7.327 -2.056 1.00 96.62 216 MET A N 1
ATOM 1682 C CA . MET A 1 216 ? -0.774 -7.566 -1.693 1.00 96.62 216 MET A CA 1
ATOM 1683 C C . MET A 1 216 ? -1.176 -9.031 -1.901 1.00 96.62 216 MET A C 1
ATOM 1685 O O . MET A 1 216 ? -1.872 -9.616 -1.081 1.00 96.62 216 MET A O 1
ATOM 1689 N N . ALA A 1 217 ? -0.682 -9.684 -2.947 1.00 95.75 217 ALA A N 1
ATOM 1690 C CA . ALA A 1 217 ? -0.943 -11.090 -3.229 1.00 95.75 217 ALA A CA 1
ATOM 1691 C C . ALA A 1 217 ? -0.116 -12.063 -2.371 1.00 95.75 217 ALA A C 1
ATOM 1693 O O . ALA A 1 217 ? -0.361 -13.269 -2.437 1.00 95.75 217 ALA A O 1
ATOM 1694 N N . GLY A 1 218 ? 0.793 -11.586 -1.510 1.00 91.88 218 GLY A N 1
ATOM 1695 C CA . GLY A 1 218 ? 1.621 -12.460 -0.667 1.00 91.88 218 GLY A CA 1
ATOM 1696 C C . GLY A 1 218 ? 2.681 -13.239 -1.461 1.00 91.88 218 GLY A C 1
ATOM 1697 O O . GLY A 1 218 ? 3.080 -14.331 -1.055 1.00 91.88 218 GLY A O 1
ATOM 1698 N N . GLU A 1 219 ? 3.085 -12.707 -2.620 1.00 87.56 219 GLU A N 1
ATOM 1699 C CA . GLU A 1 219 ? 4.008 -13.315 -3.595 1.00 87.56 219 GLU A CA 1
ATOM 1700 C C . GLU A 1 219 ? 5.233 -12.419 -3.830 1.00 87.56 219 GLU A C 1
ATOM 1702 O O . GLU A 1 219 ? 5.623 -12.071 -4.949 1.00 87.56 219 GLU A O 1
ATOM 1707 N N . PHE A 1 220 ? 5.846 -11.986 -2.736 1.00 75.88 220 PHE A N 1
ATOM 1708 C CA . PHE A 1 220 ? 6.970 -11.055 -2.779 1.00 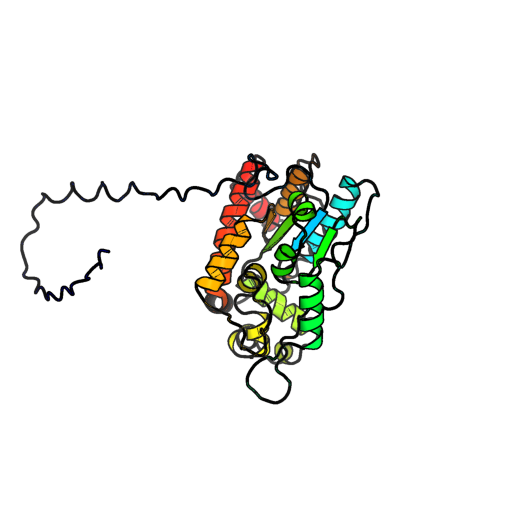75.88 220 PHE A CA 1
ATOM 1709 C C . PHE A 1 220 ? 8.322 -11.726 -3.008 1.00 75.88 220 PHE A C 1
ATOM 1711 O O . PHE A 1 220 ? 9.245 -11.088 -3.512 1.00 75.88 220 PHE A O 1
ATOM 1718 N N . CYS A 1 221 ? 8.424 -13.015 -2.686 1.00 68.94 221 CYS A N 1
ATOM 1719 C CA . CYS A 1 221 ? 9.662 -13.783 -2.713 1.00 68.94 221 CYS A CA 1
ATOM 1720 C C . CYS A 1 221 ? 9.533 -15.053 -3.558 1.00 68.94 221 CYS A C 1
ATOM 1722 O O . CYS A 1 221 ? 8.484 -15.695 -3.550 1.00 68.94 221 CYS A O 1
ATOM 1724 N N . CYS A 1 222 ? 10.627 -15.442 -4.216 1.00 63.91 222 CYS A N 1
ATOM 1725 C CA . CYS A 1 222 ? 10.787 -16.754 -4.840 1.00 63.91 222 CYS A CA 1
ATOM 1726 C C . CYS A 1 222 ? 10.549 -17.859 -3.798 1.00 63.91 222 CYS A C 1
ATOM 1728 O O . CYS A 1 222 ? 11.241 -17.955 -2.782 1.00 63.91 222 CYS A O 1
ATOM 1730 N N . LYS A 1 223 ? 9.534 -18.695 -4.017 1.00 65.44 223 LYS A N 1
ATOM 1731 C CA . LYS A 1 223 ? 9.205 -19.807 -3.118 1.00 65.44 223 LYS A CA 1
ATOM 1732 C C . LYS A 1 223 ? 9.976 -21.038 -3.569 1.00 65.44 223 LYS A C 1
ATOM 1734 O O . LYS A 1 223 ? 9.870 -21.432 -4.724 1.00 65.44 223 LYS A O 1
ATOM 1739 N N . LYS A 1 224 ? 10.721 -21.665 -2.652 1.00 66.38 224 LYS A N 1
ATOM 1740 C CA . LYS A 1 224 ? 11.391 -22.959 -2.895 1.00 66.38 224 LYS A CA 1
ATOM 1741 C C . LYS A 1 224 ? 12.316 -22.956 -4.130 1.00 66.38 224 LYS A C 1
ATOM 1743 O O . LYS A 1 224 ? 12.395 -23.947 -4.841 1.00 66.38 224 LYS A O 1
ATOM 1748 N N . GLY A 1 225 ? 12.971 -21.826 -4.410 1.00 62.34 225 GLY A N 1
ATOM 1749 C CA . GLY A 1 225 ? 13.854 -21.678 -5.575 1.00 62.34 225 GLY A CA 1
ATOM 1750 C C . GLY A 1 225 ? 13.140 -21.511 -6.924 1.00 62.34 225 GLY A C 1
ATOM 1751 O O . GLY A 1 225 ? 13.819 -21.357 -7.934 1.00 62.34 225 GLY A O 1
ATOM 1752 N N . LEU A 1 226 ? 11.802 -21.494 -6.959 1.00 69.00 226 LEU A N 1
ATOM 1753 C CA . LEU A 1 226 ? 11.047 -21.217 -8.181 1.00 69.00 226 LEU A CA 1
ATOM 1754 C C . LEU A 1 226 ?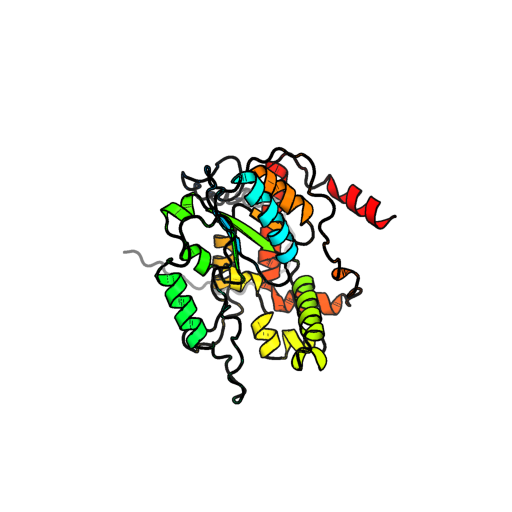 11.131 -19.728 -8.554 1.00 69.00 226 LEU A C 1
ATOM 1756 O O . LEU A 1 226 ? 11.125 -18.885 -7.648 1.00 69.00 226 LEU A O 1
ATOM 1760 N N . PRO A 1 227 ? 11.152 -19.387 -9.856 1.00 69.75 227 PRO A N 1
ATOM 1761 C CA . PRO A 1 227 ? 11.101 -18.001 -10.309 1.00 69.75 227 PRO A CA 1
ATOM 1762 C C . PRO A 1 227 ? 9.898 -17.251 -9.727 1.00 69.75 227 PRO A C 1
ATOM 1764 O O . PRO A 1 227 ? 8.810 -17.808 -9.569 1.00 69.75 227 PRO A O 1
ATOM 1767 N N . ALA A 1 228 ? 10.079 -15.966 -9.421 1.00 75.69 228 ALA A N 1
ATOM 1768 C CA . ALA A 1 228 ? 8.969 -15.122 -9.001 1.00 75.69 228 ALA A CA 1
ATOM 1769 C C . ALA A 1 228 ? 7.959 -14.960 -10.148 1.00 75.69 228 ALA A C 1
ATOM 1771 O O . ALA A 1 228 ? 8.322 -14.613 -11.271 1.00 75.69 228 ALA A O 1
ATOM 1772 N N . VAL A 1 229 ? 6.677 -15.163 -9.842 1.00 85.25 229 VAL A N 1
ATOM 1773 C CA . VAL A 1 229 ? 5.583 -14.850 -10.765 1.00 85.25 229 VAL A CA 1
ATOM 1774 C C . VAL A 1 229 ? 5.303 -13.356 -10.673 1.00 85.25 229 VAL A C 1
ATOM 1776 O O . VAL A 1 229 ? 4.839 -12.864 -9.643 1.00 85.25 229 VAL A O 1
ATOM 1779 N N . TYR A 1 230 ? 5.600 -12.629 -11.747 1.00 87.81 230 TYR A N 1
ATOM 1780 C CA . TYR A 1 230 ? 5.363 -11.186 -11.807 1.00 87.81 230 TYR A CA 1
ATOM 1781 C C . TYR A 1 230 ? 3.974 -10.834 -12.340 1.00 87.81 230 TYR A C 1
ATOM 1783 O O . TYR A 1 230 ? 3.430 -9.787 -11.986 1.00 87.81 230 TYR A O 1
ATOM 1791 N N . GLU A 1 231 ? 3.403 -11.702 -13.176 1.00 89.69 231 GLU A N 1
ATOM 1792 C CA . GLU A 1 231 ? 2.148 -11.473 -13.891 1.00 89.69 231 GLU A CA 1
ATOM 1793 C C . GLU A 1 231 ? 1.332 -12.758 -13.965 1.00 89.69 231 GLU A C 1
ATOM 1795 O O . GLU A 1 231 ? 1.826 -13.803 -14.377 1.00 89.69 231 GLU A O 1
ATOM 1800 N N . SER A 1 232 ? 0.087 -12.683 -13.501 1.00 94.69 232 SER A N 1
ATOM 1801 C CA . SER A 1 232 ? -0.979 -13.648 -13.784 1.00 94.69 232 SER A CA 1
ATOM 1802 C C . SER A 1 232 ? -2.303 -13.079 -13.278 1.00 94.69 232 SER A C 1
ATOM 1804 O O . SER A 1 232 ? -2.328 -12.368 -12.267 1.00 94.69 232 SER A O 1
ATOM 1806 N N . ASP A 1 233 ? -3.411 -13.470 -13.901 1.00 95.94 233 ASP A N 1
ATOM 1807 C CA . ASP A 1 233 ? -4.753 -13.089 -13.442 1.00 95.94 233 ASP A CA 1
ATOM 1808 C C . ASP A 1 233 ? -5.025 -13.560 -12.011 1.00 95.94 233 ASP A C 1
ATOM 1810 O O . ASP A 1 233 ? -5.674 -12.873 -11.223 1.00 95.94 233 ASP A O 1
ATOM 1814 N N . ALA A 1 234 ? -4.470 -14.715 -11.632 1.00 95.94 234 ALA A N 1
ATOM 1815 C CA . ALA A 1 234 ? -4.574 -15.238 -10.277 1.00 95.94 234 ALA A CA 1
ATOM 1816 C C . ALA A 1 234 ? -3.853 -14.342 -9.254 1.00 95.94 234 ALA A C 1
ATOM 1818 O O . ALA A 1 234 ? -4.360 -14.140 -8.149 1.00 95.94 234 ALA A O 1
ATOM 1819 N N . LEU A 1 235 ? -2.682 -13.796 -9.607 1.00 95.06 235 LEU A N 1
ATOM 1820 C CA . LEU A 1 235 ? -1.932 -12.865 -8.762 1.00 95.06 235 LEU A CA 1
ATOM 1821 C C . LEU A 1 235 ? -2.726 -11.567 -8.550 1.00 95.06 235 LEU A C 1
ATOM 1823 O O . LEU A 1 235 ? -2.954 -11.173 -7.404 1.00 95.06 235 LEU A O 1
ATOM 1827 N N . TYR A 1 236 ? -3.199 -10.950 -9.637 1.00 97.56 236 TYR A N 1
ATOM 1828 C CA . TYR A 1 236 ? -4.023 -9.742 -9.575 1.00 97.56 236 TYR A CA 1
ATOM 1829 C C . TYR A 1 236 ? -5.338 -9.982 -8.820 1.00 97.56 236 TYR A C 1
ATOM 1831 O O . TYR A 1 236 ? -5.692 -9.224 -7.916 1.00 97.56 236 TYR A O 1
ATOM 1839 N N . GLY A 1 237 ? -6.031 -11.085 -9.114 1.00 97.31 237 GLY A N 1
ATOM 1840 C CA . GLY A 1 237 ? -7.277 -11.469 -8.455 1.00 97.31 237 GLY A CA 1
ATOM 1841 C C . GLY A 1 237 ? -7.133 -11.587 -6.936 1.00 97.31 237 GLY A C 1
ATOM 1842 O O . GLY A 1 237 ? -7.982 -11.068 -6.205 1.00 97.31 237 GLY A O 1
ATOM 1843 N N . ARG A 1 238 ? -6.034 -12.190 -6.452 1.00 97.44 238 ARG A N 1
ATOM 1844 C CA . ARG A 1 238 ? -5.709 -12.252 -5.015 1.00 97.44 238 ARG A CA 1
ATOM 1845 C C . ARG A 1 238 ? -5.426 -10.872 -4.428 1.00 97.44 238 ARG A C 1
ATOM 1847 O O . ARG A 1 238 ? -5.982 -10.546 -3.382 1.00 97.44 238 ARG A O 1
ATOM 1854 N N . ALA A 1 239 ? -4.597 -10.059 -5.085 1.00 97.69 239 ALA A N 1
ATOM 1855 C CA . ALA A 1 239 ? -4.275 -8.709 -4.618 1.00 97.69 239 ALA A CA 1
ATOM 1856 C C . ALA A 1 239 ? -5.530 -7.832 -4.490 1.00 97.69 239 ALA A C 1
ATOM 1858 O O . ALA A 1 239 ? -5.741 -7.200 -3.455 1.00 97.69 239 ALA A O 1
ATOM 1859 N N . ARG A 1 240 ? -6.399 -7.854 -5.508 1.00 97.81 240 ARG A N 1
ATOM 1860 C CA . ARG A 1 240 ? -7.673 -7.129 -5.511 1.00 97.81 240 ARG A CA 1
ATOM 1861 C C . ARG A 1 240 ? -8.603 -7.608 -4.400 1.00 97.81 240 ARG A C 1
ATOM 1863 O O . ARG A 1 240 ? -9.184 -6.784 -3.706 1.00 97.81 240 ARG A O 1
ATOM 1870 N N . ALA A 1 241 ? -8.743 -8.921 -4.210 1.00 96.69 241 ALA A N 1
ATOM 1871 C CA . ALA A 1 241 ? -9.574 -9.462 -3.134 1.00 96.69 241 ALA A CA 1
ATOM 1872 C C . ALA A 1 241 ? -9.070 -9.027 -1.748 1.00 96.69 241 ALA A C 1
ATOM 1874 O O . ALA A 1 241 ? -9.868 -8.679 -0.888 1.00 96.69 241 ALA A O 1
ATOM 1875 N N . ARG A 1 242 ? -7.752 -8.980 -1.551 1.00 97.31 242 ARG A N 1
ATOM 1876 C CA . ARG A 1 242 ? -7.134 -8.556 -0.288 1.00 97.31 242 ARG A CA 1
ATOM 1877 C C . ARG A 1 242 ? -7.204 -7.058 -0.043 1.00 97.31 242 ARG A C 1
ATOM 1879 O O . ARG A 1 242 ? -7.273 -6.638 1.106 1.00 97.31 242 ARG A O 1
ATOM 1886 N N . LEU A 1 243 ? -7.249 -6.244 -1.098 1.00 97.50 243 LEU A N 1
ATOM 1887 C CA . LEU A 1 243 ? -7.524 -4.809 -0.978 1.00 97.50 243 LEU A CA 1
ATOM 1888 C C . LEU A 1 243 ? -8.860 -4.550 -0.256 1.00 97.50 243 LEU A C 1
ATOM 1890 O O . LEU A 1 243 ? -8.988 -3.569 0.479 1.00 97.50 243 LEU A O 1
ATOM 1894 N N . GLU A 1 244 ? -9.829 -5.461 -0.394 1.00 96.00 244 GLU A N 1
ATOM 1895 C CA . GLU A 1 244 ? -11.124 -5.365 0.284 1.00 96.00 244 GLU A CA 1
ATOM 1896 C C . GLU A 1 244 ? -11.038 -5.536 1.809 1.00 96.00 244 GLU A C 1
ATOM 1898 O O . GLU A 1 244 ? -11.891 -5.018 2.536 1.00 96.00 244 GLU A O 1
ATOM 1903 N N . GLU A 1 245 ? -9.999 -6.215 2.300 1.00 97.19 245 GLU A N 1
ATOM 1904 C CA . GLU A 1 245 ? -9.785 -6.486 3.724 1.00 97.19 245 GLU A CA 1
ATOM 1905 C C . GLU A 1 245 ? -9.195 -5.306 4.496 1.00 97.19 245 GLU A C 1
ATOM 1907 O O . GLU A 1 245 ? -9.259 -5.279 5.730 1.00 97.19 245 GLU A O 1
ATOM 1912 N N . PHE A 1 246 ? -8.602 -4.342 3.790 1.00 98.31 246 PHE A N 1
ATOM 1913 C CA . PHE A 1 246 ? -8.058 -3.143 4.405 1.00 98.31 246 PHE A CA 1
ATOM 1914 C C . PHE A 1 246 ? -9.183 -2.207 4.828 1.00 98.31 246 PHE A C 1
ATOM 1916 O O . PHE A 1 246 ? -10.098 -1.914 4.057 1.00 98.31 246 PHE A O 1
ATOM 1923 N N . CYS A 1 247 ? -9.077 -1.699 6.054 1.00 98.44 247 CYS A N 1
ATOM 1924 C CA . CYS A 1 247 ? -9.904 -0.585 6.494 1.00 98.44 247 CYS A CA 1
ATOM 1925 C C . CYS A 1 247 ? -9.439 0.721 5.853 1.00 98.44 247 CYS A C 1
ATOM 1927 O O . CYS A 1 247 ? -10.261 1.545 5.470 1.00 98.44 247 CYS A O 1
ATOM 1929 N N . VAL A 1 248 ? -8.117 0.912 5.751 1.00 98.44 248 VAL A N 1
ATOM 1930 C CA . VAL A 1 248 ? -7.510 2.117 5.183 1.00 98.44 248 VAL A CA 1
ATOM 1931 C C . VAL A 1 248 ? -6.704 1.770 3.934 1.00 98.44 248 VAL A C 1
ATOM 1933 O O . VAL A 1 248 ? -5.671 1.107 4.037 1.00 98.44 248 VAL A O 1
ATOM 1936 N N . VAL A 1 249 ? -7.148 2.254 2.772 1.00 98.50 249 VAL A N 1
ATOM 1937 C CA . VAL A 1 249 ? -6.408 2.219 1.506 1.00 98.50 249 VAL A CA 1
ATOM 1938 C C . VAL A 1 249 ? -6.032 3.647 1.132 1.00 98.50 249 VAL A C 1
ATOM 1940 O O . VAL A 1 249 ? -6.825 4.369 0.551 1.00 98.50 249 VAL A O 1
ATOM 1943 N N . GLY A 1 250 ? -4.835 4.079 1.505 1.00 97.94 250 GLY A N 1
ATOM 1944 C CA . GLY A 1 250 ? -4.358 5.423 1.207 1.00 97.94 250 GLY A CA 1
ATOM 1945 C C . GLY A 1 250 ? -3.682 5.554 -0.156 1.00 97.94 250 GLY A C 1
ATOM 1946 O O . GLY A 1 250 ? -3.218 4.570 -0.742 1.00 97.94 250 GLY A O 1
ATOM 1947 N N . LEU A 1 251 ? -3.557 6.799 -0.615 1.00 97.25 251 LEU A N 1
ATOM 1948 C CA . LEU A 1 251 ? -2.829 7.165 -1.828 1.00 97.25 251 LEU A CA 1
ATOM 1949 C C . LEU A 1 251 ? -1.709 8.149 -1.493 1.00 97.25 251 LEU A C 1
ATOM 1951 O O . LEU A 1 251 ? -1.887 9.110 -0.748 1.00 97.25 251 LEU A O 1
ATOM 1955 N N . THR A 1 252 ? -0.538 7.947 -2.089 1.00 95.19 252 THR A N 1
ATOM 1956 C CA . THR A 1 252 ? 0.629 8.815 -1.873 1.00 95.19 252 THR A CA 1
ATOM 1957 C C . THR A 1 252 ? 0.389 10.247 -2.359 1.00 95.19 252 THR A C 1
ATOM 1959 O O . THR A 1 252 ? 0.857 11.180 -1.714 1.00 95.19 252 THR A O 1
ATOM 1962 N N . SER A 1 253 ? -0.369 10.433 -3.444 1.00 93.25 253 SER A N 1
ATOM 1963 C CA . SER A 1 253 ? -0.789 11.753 -3.942 1.00 93.25 253 SER A CA 1
ATOM 1964 C C . SER A 1 253 ? -1.784 12.464 -3.016 1.00 93.25 253 SER A C 1
ATOM 1966 O O . SER A 1 253 ? -1.931 13.675 -3.106 1.00 93.25 253 SER A O 1
ATOM 1968 N N . ARG A 1 254 ? -2.440 11.727 -2.110 1.00 93.50 254 ARG A N 1
ATOM 1969 C CA . ARG A 1 254 ? -3.499 12.197 -1.200 1.00 93.50 254 ARG A CA 1
ATOM 1970 C C . ARG A 1 254 ? -3.211 11.788 0.250 1.00 93.50 254 ARG A C 1
ATOM 1972 O O . ARG A 1 254 ? -4.067 11.317 1.006 1.00 93.50 254 ARG A O 1
ATOM 1979 N N . VAL A 1 255 ? -1.942 11.918 0.650 1.00 92.88 255 VAL A N 1
ATOM 1980 C CA . VAL A 1 255 ? -1.440 11.381 1.926 1.00 92.88 255 VAL A CA 1
ATOM 1981 C C . VAL A 1 255 ? -2.023 12.100 3.147 1.00 92.88 255 VAL A C 1
ATOM 1983 O O . VAL A 1 255 ? -2.292 11.467 4.164 1.00 92.88 255 VAL A O 1
ATOM 1986 N N . GLN A 1 256 ? -2.268 13.407 3.054 1.00 92.19 256 GLN A N 1
ATOM 1987 C CA . GLN A 1 256 ? -2.868 14.183 4.143 1.00 92.19 256 GLN A CA 1
ATOM 1988 C C . GLN A 1 256 ? -4.307 13.736 4.430 1.00 92.19 256 GLN A C 1
ATOM 1990 O O . GLN A 1 256 ? -4.707 13.597 5.584 1.00 92.19 256 GLN A O 1
ATOM 1995 N N . G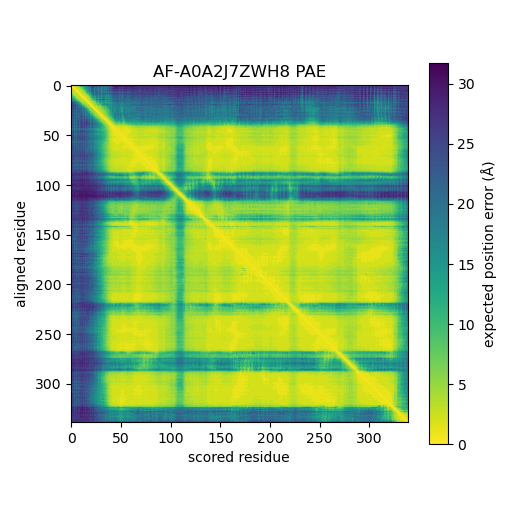LU A 1 257 ? -5.070 13.430 3.389 1.00 93.69 257 GLU A N 1
ATOM 1996 C CA . GLU A 1 257 ? -6.455 12.968 3.511 1.00 93.69 257 GLU A CA 1
ATOM 1997 C C . GLU A 1 257 ? -6.517 11.509 3.950 1.00 93.69 257 GLU A C 1
ATOM 1999 O O . GLU A 1 257 ? -7.370 11.131 4.750 1.00 93.69 257 GLU A O 1
ATOM 2004 N N . THR A 1 258 ? -5.536 10.706 3.531 1.00 95.94 258 THR A N 1
ATOM 2005 C CA . THR A 1 258 ? -5.303 9.382 4.118 1.00 95.94 258 THR A CA 1
ATOM 2006 C C . THR A 1 258 ? -5.136 9.495 5.636 1.00 95.94 258 THR A C 1
ATOM 2008 O O . THR A 1 258 ? -5.746 8.734 6.385 1.00 95.94 258 THR A O 1
ATOM 2011 N N . MET A 1 259 ? -4.348 10.460 6.120 1.00 95.31 259 MET A N 1
ATOM 2012 C CA . MET A 1 259 ? -4.151 10.675 7.557 1.00 95.31 259 MET A CA 1
ATOM 2013 C C . MET A 1 259 ? -5.426 11.148 8.251 1.00 95.31 259 MET A C 1
ATOM 2015 O O . MET A 1 259 ? -5.735 10.634 9.325 1.00 95.31 259 MET A O 1
ATOM 2019 N N . LEU A 1 260 ? -6.187 12.055 7.633 1.00 94.69 260 LEU A N 1
ATOM 2020 C CA . LEU A 1 260 ? -7.495 12.485 8.133 1.00 94.69 260 LEU A CA 1
ATOM 2021 C C . LEU A 1 260 ? -8.440 11.287 8.316 1.00 94.69 260 LEU A C 1
ATOM 2023 O O . LEU A 1 260 ? -9.026 11.111 9.384 1.00 94.69 260 LEU A O 1
ATOM 2027 N N . TYR A 1 261 ? -8.527 10.406 7.318 1.00 96.50 261 TYR A N 1
ATOM 2028 C CA . TYR A 1 261 ? -9.351 9.203 7.407 1.00 96.50 261 TYR A CA 1
ATOM 2029 C C . TYR A 1 261 ? -8.869 8.245 8.500 1.00 96.50 261 TYR A C 1
ATOM 2031 O O . TYR A 1 261 ? -9.675 7.720 9.266 1.00 96.50 261 TYR A O 1
ATOM 2039 N N . VAL A 1 262 ? -7.553 8.066 8.656 1.00 96.75 262 VAL A N 1
ATOM 2040 C CA . VAL A 1 262 ? -6.998 7.292 9.778 1.00 96.75 262 VAL A CA 1
ATOM 2041 C C . VAL A 1 262 ? -7.419 7.883 11.128 1.00 96.75 262 VAL A C 1
ATOM 2043 O O . VAL A 1 262 ? -7.773 7.126 12.030 1.00 96.75 262 VAL A O 1
ATOM 2046 N N . GLN A 1 263 ? -7.400 9.210 11.291 1.00 95.19 263 GLN A N 1
ATOM 2047 C CA . GLN A 1 263 ? -7.852 9.861 12.528 1.00 95.19 263 GLN A CA 1
ATOM 2048 C C . GLN A 1 263 ? -9.324 9.557 12.798 1.00 95.19 263 GLN A C 1
ATOM 2050 O O . GLN A 1 263 ? -9.642 9.109 13.901 1.00 95.19 263 GLN A O 1
ATOM 2055 N N . HIS A 1 264 ? -10.179 9.697 11.783 1.00 95.44 264 HIS A N 1
ATOM 2056 C CA . HIS A 1 264 ? -11.596 9.358 11.877 1.00 95.44 264 HIS A CA 1
ATOM 2057 C C . HIS A 1 264 ? -11.809 7.903 12.323 1.00 95.44 264 HIS A C 1
ATOM 2059 O O . HIS A 1 264 ? -12.517 7.642 13.295 1.00 95.44 264 HIS A O 1
ATOM 2065 N N . VAL A 1 265 ? -11.152 6.939 11.668 1.00 96.69 265 VAL A N 1
ATOM 2066 C CA . VAL A 1 265 ? -11.285 5.511 12.005 1.00 96.69 265 VAL A CA 1
ATOM 2067 C C . VAL A 1 265 ? -10.797 5.208 13.424 1.00 96.69 265 VAL A C 1
ATOM 2069 O O . VAL A 1 265 ? -11.377 4.371 14.114 1.00 96.69 265 VAL A O 1
ATOM 2072 N N . LEU A 1 266 ? -9.755 5.901 13.888 1.00 95.81 266 LEU A N 1
ATOM 2073 C CA . LEU A 1 266 ? -9.248 5.778 15.255 1.00 95.81 266 LEU A CA 1
ATOM 2074 C C . LEU A 1 266 ? -10.127 6.484 16.304 1.00 95.81 266 LEU A C 1
ATOM 2076 O O . LEU A 1 266 ? -9.804 6.406 17.494 1.00 95.81 266 LEU A O 1
ATOM 2080 N N . GLY A 1 267 ? -11.204 7.163 15.894 1.00 94.44 267 GLY A N 1
ATOM 2081 C CA . GLY A 1 267 ? -12.075 7.946 16.773 1.00 94.44 267 GLY A CA 1
ATOM 2082 C C . GLY A 1 267 ? -11.426 9.240 17.271 1.00 94.44 267 GLY A C 1
ATOM 2083 O O . GLY A 1 267 ? -11.762 9.728 18.346 1.00 94.44 267 GLY A O 1
ATOM 2084 N N . GLN A 1 268 ? -10.446 9.774 16.539 1.00 92.12 268 GLN A N 1
ATOM 2085 C CA . GLN A 1 268 ? -9.849 11.077 16.825 1.00 92.12 268 GLN A CA 1
ATOM 2086 C C . GLN A 1 268 ? -10.682 12.147 16.122 1.00 92.12 268 GLN A C 1
ATOM 2088 O O . GLN A 1 268 ? -10.699 12.208 14.895 1.00 92.12 268 GLN A O 1
ATOM 2093 N N . VAL A 1 269 ? -11.366 12.983 16.902 1.00 83.38 269 VAL A N 1
ATOM 2094 C CA . VAL A 1 269 ? -12.156 14.103 16.378 1.00 83.38 269 VAL A CA 1
ATOM 2095 C C . VAL A 1 269 ? -11.199 15.165 15.834 1.00 83.38 269 VAL A C 1
ATOM 2097 O O . VAL A 1 269 ? -10.428 15.756 16.589 1.00 83.38 269 VAL A O 1
ATOM 2100 N N . THR A 1 270 ? -11.195 15.360 14.517 1.00 83.44 270 THR A N 1
ATOM 2101 C CA . THR A 1 270 ? -10.437 16.418 13.839 1.00 83.44 270 THR A CA 1
ATOM 2102 C C . THR A 1 270 ? -10.986 16.641 12.441 1.00 83.44 270 THR A C 1
ATOM 2104 O O . THR A 1 270 ? -11.147 15.696 11.672 1.00 83.44 270 THR A O 1
ATOM 2107 N N . ASP A 1 271 ? -11.196 17.906 12.097 1.00 79.50 271 ASP A N 1
ATOM 2108 C CA . ASP A 1 271 ? -11.644 18.301 10.759 1.00 79.50 271 ASP A CA 1
ATOM 2109 C C . ASP A 1 271 ? -10.483 18.672 9.840 1.00 79.50 271 ASP A C 1
ATOM 2111 O O . ASP A 1 271 ? -10.688 18.973 8.663 1.00 79.50 271 ASP A O 1
ATOM 2115 N N . ARG A 1 272 ? -9.256 18.691 10.372 1.00 82.69 272 ARG A N 1
ATOM 2116 C CA . ARG A 1 272 ? -8.072 19.148 9.646 1.00 82.69 272 ARG A CA 1
ATOM 2117 C C . ARG A 1 272 ? -7.045 18.029 9.525 1.00 82.69 272 ARG A C 1
ATOM 2119 O O . ARG A 1 272 ? -6.789 17.339 10.519 1.00 82.69 272 ARG A O 1
ATOM 2126 N N . PRO A 1 273 ? -6.425 17.869 8.343 1.00 79.00 273 PRO A N 1
ATOM 2127 C CA . PRO A 1 273 ? -5.286 16.985 8.210 1.00 79.00 273 PRO A CA 1
ATOM 2128 C C . PRO A 1 273 ? -4.121 17.489 9.082 1.00 79.00 273 PRO A C 1
ATOM 2130 O O . PRO A 1 273 ? -4.031 18.685 9.388 1.00 79.00 273 PRO A O 1
ATOM 2133 N N . PRO A 1 274 ? -3.203 16.601 9.493 1.00 82.44 274 PRO A N 1
ATOM 2134 C CA . PRO A 1 274 ? -2.009 16.998 10.228 1.00 82.44 274 PRO A CA 1
ATOM 2135 C C . PRO A 1 274 ? -1.184 18.008 9.423 1.00 82.44 274 PRO A C 1
ATOM 2137 O O . PRO A 1 274 ? -0.780 17.729 8.294 1.00 82.44 274 PRO A O 1
ATOM 2140 N N . LYS A 1 275 ? -0.901 19.172 10.017 1.00 81.12 275 LYS A N 1
ATOM 2141 C CA . LYS A 1 275 ? -0.001 20.170 9.425 1.00 81.12 275 LYS A CA 1
ATOM 2142 C C . LYS A 1 275 ? 1.445 19.663 9.446 1.00 81.12 275 LYS A C 1
ATOM 2144 O O . LYS A 1 275 ? 1.848 18.985 10.389 1.00 81.12 275 LYS A O 1
ATOM 2149 N N . ASN A 1 276 ? 2.235 20.069 8.453 1.00 61.75 276 ASN A N 1
ATOM 2150 C CA . ASN A 1 276 ? 3.703 20.037 8.493 1.00 61.75 276 ASN A CA 1
ATOM 2151 C C . ASN A 1 276 ? 4.335 18.666 8.754 1.00 61.75 276 ASN A C 1
ATOM 2153 O O . ASN A 1 276 ? 5.346 18.559 9.448 1.00 61.75 276 ASN A O 1
ATOM 2157 N N . LEU A 1 277 ? 3.803 17.598 8.166 1.00 68.69 277 LEU A N 1
ATOM 2158 C CA . LEU A 1 277 ? 4.673 16.447 7.968 1.00 68.69 277 LEU A CA 1
ATOM 2159 C C . LEU A 1 277 ? 5.699 16.862 6.926 1.00 68.69 277 LEU A C 1
ATOM 2161 O O . LEU A 1 277 ? 5.309 17.308 5.849 1.00 68.69 277 LEU A O 1
ATOM 2165 N N . HIS A 1 278 ? 6.988 16.733 7.257 1.00 64.88 278 HIS A N 1
ATOM 2166 C CA . HIS A 1 278 ? 8.095 16.829 6.306 1.00 64.88 278 HIS A CA 1
ATOM 2167 C C . HIS A 1 278 ? 7.952 15.702 5.277 1.00 64.88 278 HIS A C 1
ATOM 2169 O O . HIS A 1 278 ? 8.685 14.712 5.255 1.00 64.88 278 HIS A O 1
ATOM 2175 N N . TYR A 1 279 ? 6.932 15.817 4.438 1.00 64.12 279 TYR A N 1
ATOM 2176 C CA . TYR A 1 279 ? 6.808 15.084 3.217 1.00 64.12 279 TYR A CA 1
ATOM 2177 C C . TYR A 1 279 ? 7.885 15.687 2.340 1.00 64.12 279 TYR A C 1
ATOM 2179 O O . TYR A 1 279 ? 7.697 16.734 1.728 1.00 64.12 279 TYR A O 1
ATOM 2187 N N . HIS A 1 280 ? 9.075 15.087 2.390 1.00 62.69 280 HIS A N 1
ATOM 2188 C CA . HIS A 1 280 ? 10.139 15.438 1.473 1.00 62.69 280 HIS A CA 1
ATOM 2189 C C . HIS A 1 280 ? 9.570 15.210 0.082 1.00 62.69 280 HIS A C 1
ATOM 2191 O O . HIS A 1 280 ? 9.516 14.063 -0.380 1.00 62.69 280 HIS A O 1
ATOM 2197 N N . ASN A 1 281 ? 9.115 16.292 -0.551 1.00 58.16 281 ASN A N 1
ATOM 2198 C CA . ASN A 1 281 ? 8.579 16.288 -1.895 1.00 58.16 281 ASN A CA 1
ATOM 2199 C C . ASN A 1 281 ? 9.744 16.130 -2.875 1.00 58.16 281 ASN A C 1
ATOM 2201 O O . ASN A 1 281 ? 10.042 16.967 -3.717 1.00 58.16 281 ASN A O 1
ATOM 2205 N N . ASN A 1 282 ? 10.443 15.006 -2.732 1.00 65.31 282 ASN A N 1
ATOM 2206 C CA . ASN A 1 282 ? 11.480 14.566 -3.636 1.00 65.31 282 ASN A CA 1
ATOM 2207 C C . ASN A 1 282 ? 10.892 14.310 -5.030 1.00 65.31 282 ASN A C 1
ATOM 2209 O O . ASN A 1 282 ? 11.670 14.097 -5.945 1.00 65.31 282 ASN A O 1
ATOM 2213 N N . ALA A 1 283 ? 9.561 14.298 -5.201 1.00 58.53 283 ALA A N 1
ATOM 2214 C CA . ALA A 1 283 ? 8.949 14.210 -6.519 1.00 58.53 283 ALA A CA 1
ATOM 2215 C C . ALA A 1 283 ? 9.389 15.392 -7.394 1.00 58.53 283 ALA A C 1
ATOM 2217 O O . ALA A 1 283 ? 9.877 15.147 -8.488 1.00 58.53 283 ALA A O 1
ATOM 2218 N N . ASN A 1 284 ? 9.376 16.625 -6.873 1.00 62.91 284 ASN A N 1
ATOM 2219 C CA . ASN A 1 284 ? 9.815 17.809 -7.625 1.00 62.91 284 ASN A CA 1
ATOM 2220 C C . ASN A 1 284 ? 11.298 17.744 -8.011 1.00 62.91 284 ASN A C 1
ATOM 2222 O O . ASN A 1 284 ? 11.691 18.230 -9.061 1.00 62.91 284 ASN A O 1
ATOM 2226 N N . ARG A 1 285 ? 12.132 17.092 -7.190 1.00 72.31 285 ARG A N 1
ATOM 2227 C CA . ARG A 1 285 ? 13.564 16.926 -7.482 1.00 72.31 285 ARG A CA 1
ATOM 2228 C C . ARG A 1 285 ? 13.832 16.017 -8.688 1.00 72.31 285 ARG A C 1
ATOM 2230 O O . ARG A 1 285 ? 14.930 16.046 -9.234 1.00 72.31 285 ARG A O 1
ATOM 2237 N N . TYR A 1 286 ? 12.876 15.169 -9.052 1.00 71.69 286 TYR A N 1
ATOM 2238 C CA . TYR A 1 286 ? 13.043 14.144 -10.081 1.00 71.69 286 TYR A CA 1
ATOM 2239 C C . TYR A 1 286 ? 12.097 14.347 -11.272 1.00 71.69 286 TYR A C 1
ATOM 2241 O O . TYR A 1 286 ? 11.904 13.416 -12.044 1.00 71.69 286 TYR A O 1
ATOM 2249 N N . GLN A 1 287 ? 11.506 15.538 -11.405 1.00 72.12 287 GLN A N 1
ATOM 2250 C CA . GLN A 1 287 ? 10.629 15.932 -12.507 1.00 72.12 287 GLN A CA 1
ATOM 2251 C C . GLN A 1 287 ? 11.284 17.072 -13.310 1.00 72.12 287 GLN A C 1
ATOM 2253 O O . GLN A 1 287 ? 11.981 17.892 -12.707 1.00 72.12 287 GLN A O 1
ATOM 2258 N N . PRO A 1 288 ? 11.067 17.148 -14.636 1.00 80.12 288 PRO A N 1
ATOM 2259 C CA . PRO A 1 288 ? 10.153 16.313 -15.420 1.00 80.12 288 PRO A CA 1
ATOM 2260 C C . PRO A 1 288 ? 10.765 14.968 -15.857 1.00 80.12 288 PRO A C 1
ATOM 2262 O O . PRO A 1 288 ? 11.902 14.908 -16.319 1.00 80.12 288 PRO A O 1
ATOM 2265 N N . VAL A 1 289 ? 9.996 13.884 -15.720 1.00 87.31 289 VAL A N 1
ATOM 2266 C CA . VAL A 1 289 ? 10.263 12.600 -16.392 1.00 87.31 289 VAL A CA 1
ATOM 2267 C C . VAL A 1 289 ? 9.534 12.606 -17.730 1.00 87.31 289 VAL A C 1
ATOM 2269 O O . VAL A 1 289 ? 8.372 13.003 -17.787 1.00 87.31 289 VAL A O 1
ATOM 2272 N N . ASP A 1 290 ? 10.201 12.151 -18.788 1.00 93.75 290 ASP A N 1
ATOM 2273 C CA . ASP A 1 290 ? 9.601 12.015 -20.117 1.00 93.75 290 ASP A CA 1
ATOM 2274 C C . ASP A 1 290 ? 8.294 11.182 -20.055 1.00 93.75 290 ASP A C 1
ATOM 2276 O O . ASP A 1 290 ? 8.315 10.065 -19.519 1.00 93.75 290 ASP A O 1
ATOM 2280 N N . PRO A 1 291 ? 7.159 11.678 -20.590 1.00 94.69 291 PRO A N 1
ATOM 2281 C CA . PRO A 1 291 ? 5.907 10.924 -20.652 1.00 94.69 291 PRO A CA 1
ATOM 2282 C C . PRO A 1 291 ? 6.044 9.530 -21.280 1.00 94.69 291 PRO A C 1
ATOM 2284 O O . PRO A 1 291 ? 5.420 8.585 -20.796 1.00 94.69 291 PRO A O 1
ATOM 2287 N N . ALA A 1 292 ? 6.903 9.360 -22.290 1.00 95.81 292 ALA A N 1
ATOM 2288 C CA . ALA A 1 292 ? 7.145 8.064 -22.925 1.00 95.81 292 ALA A CA 1
ATOM 2289 C C . ALA A 1 292 ? 7.840 7.069 -21.979 1.00 95.81 292 ALA A C 1
ATOM 2291 O O . ALA A 1 292 ? 7.629 5.859 -22.072 1.00 95.81 292 ALA A O 1
ATOM 2292 N N . VAL A 1 293 ? 8.658 7.562 -21.042 1.00 95.12 293 VAL A N 1
ATOM 2293 C CA . VAL A 1 293 ? 9.265 6.737 -19.986 1.00 95.12 293 VAL A CA 1
ATOM 2294 C C . VAL A 1 293 ? 8.211 6.305 -18.969 1.00 95.12 293 VAL A C 1
ATOM 2296 O O . VAL A 1 293 ? 8.216 5.149 -18.549 1.00 95.12 293 VAL A O 1
ATOM 2299 N N . LEU A 1 294 ? 7.305 7.207 -18.577 1.00 95.44 294 LEU A N 1
ATOM 2300 C CA . LEU A 1 294 ? 6.216 6.877 -17.653 1.00 95.44 294 LEU A CA 1
ATOM 2301 C C . LEU A 1 294 ? 5.287 5.816 -18.252 1.00 95.44 294 LEU A C 1
ATOM 2303 O O . LEU A 1 294 ? 5.026 4.813 -17.594 1.00 95.44 294 LEU A O 1
ATOM 2307 N N . GLN A 1 295 ? 4.903 5.976 -19.521 1.00 96.75 295 GLN A N 1
ATOM 2308 C CA . GLN A 1 295 ? 4.083 5.000 -20.235 1.00 96.75 295 GLN A CA 1
ATOM 2309 C C . GLN A 1 295 ? 4.736 3.609 -20.268 1.00 96.75 295 GLN A C 1
ATOM 2311 O O . GLN A 1 295 ? 4.092 2.622 -19.921 1.00 96.75 295 GLN A O 1
ATOM 2316 N N . GLN A 1 296 ? 6.027 3.518 -20.610 1.00 97.12 296 GLN A N 1
ATOM 2317 C CA . GLN A 1 296 ? 6.749 2.237 -20.611 1.00 97.12 296 GLN A CA 1
ATOM 2318 C C . GLN A 1 296 ? 6.773 1.576 -19.226 1.00 97.12 296 GLN A C 1
ATOM 2320 O O . GLN A 1 296 ? 6.671 0.354 -19.107 1.00 97.12 296 GLN A O 1
ATOM 2325 N N . LEU A 1 297 ? 6.917 2.369 -18.160 1.00 96.62 297 LEU A N 1
ATOM 2326 C CA . LEU A 1 297 ? 6.876 1.849 -16.796 1.00 96.62 297 LEU A CA 1
ATOM 2327 C C . LEU A 1 297 ? 5.474 1.363 -16.415 1.00 96.62 297 LEU A C 1
ATOM 2329 O O . LEU A 1 297 ? 5.382 0.354 -15.718 1.00 96.62 297 LEU A O 1
ATOM 2333 N N . ASP A 1 298 ? 4.411 2.029 -16.858 1.00 97.44 298 ASP A N 1
ATOM 2334 C CA . ASP A 1 298 ? 3.033 1.596 -16.607 1.00 97.44 298 ASP A CA 1
ATOM 2335 C C . ASP A 1 298 ? 2.684 0.314 -17.363 1.00 97.44 298 ASP A C 1
ATOM 2337 O O . ASP A 1 298 ? 2.154 -0.617 -16.758 1.00 97.44 298 ASP A O 1
ATOM 2341 N N . GLU A 1 299 ? 3.063 0.206 -18.639 1.00 97.00 299 GLU A N 1
ATOM 2342 C CA . GLU A 1 299 ? 2.915 -1.025 -19.428 1.00 97.00 299 GLU A CA 1
ATOM 2343 C C . GLU A 1 299 ? 3.622 -2.203 -18.742 1.00 97.00 299 GLU A C 1
ATOM 2345 O O . GLU A 1 299 ? 3.057 -3.286 -18.580 1.00 97.00 299 GLU A O 1
ATOM 2350 N N . PHE A 1 300 ? 4.832 -1.968 -18.229 1.00 96.56 300 PHE A N 1
ATOM 2351 C CA . PHE A 1 300 ? 5.592 -2.969 -17.484 1.00 96.56 300 PHE A CA 1
ATOM 2352 C C . PHE A 1 300 ? 5.001 -3.305 -16.100 1.00 96.56 300 PHE A C 1
ATOM 2354 O O . PHE A 1 300 ? 5.333 -4.333 -15.504 1.00 96.56 300 PHE A O 1
ATOM 2361 N N . ASN A 1 301 ? 4.138 -2.444 -15.561 1.00 97.50 301 ASN A N 1
ATOM 2362 C CA . ASN A 1 301 ? 3.495 -2.592 -14.256 1.00 97.50 301 ASN A CA 1
ATOM 2363 C C . ASN A 1 301 ? 1.961 -2.684 -14.373 1.00 97.50 301 ASN A C 1
ATOM 2365 O O . ASN A 1 301 ? 1.245 -2.226 -13.481 1.00 97.50 301 ASN A O 1
ATOM 2369 N N . GLY A 1 302 ? 1.445 -3.303 -15.442 1.00 97.69 302 GLY A N 1
ATOM 2370 C CA . GLY A 1 302 ? 0.010 -3.316 -15.750 1.00 97.69 302 GLY A CA 1
ATOM 2371 C C . GLY A 1 302 ? -0.905 -3.799 -14.611 1.00 97.69 302 GLY A C 1
ATOM 2372 O O . GLY A 1 302 ? -1.958 -3.209 -14.378 1.00 97.69 302 GLY A O 1
ATOM 2373 N N . ASN A 1 303 ? -0.500 -4.803 -13.819 1.00 98.00 303 ASN A N 1
ATOM 2374 C CA . ASN A 1 303 ? -1.312 -5.239 -12.671 1.00 98.00 303 ASN A CA 1
ATOM 2375 C C . ASN A 1 303 ? -1.334 -4.195 -11.546 1.00 98.00 303 ASN A C 1
ATOM 2377 O O . ASN A 1 303 ? -2.357 -4.031 -10.883 1.00 98.00 303 ASN A O 1
ATOM 2381 N N . ASP A 1 304 ? -0.220 -3.491 -11.325 1.00 98.38 304 ASP A N 1
ATOM 2382 C CA . ASP A 1 304 ? -0.159 -2.394 -10.358 1.00 98.38 304 ASP A CA 1
ATOM 2383 C C . ASP A 1 304 ? -1.017 -1.208 -10.814 1.00 98.38 304 ASP A C 1
ATOM 2385 O O . ASP A 1 304 ? -1.670 -0.603 -9.966 1.00 98.38 304 ASP A O 1
ATOM 2389 N N . VAL A 1 305 ? -1.073 -0.915 -12.120 1.00 98.44 305 VAL A N 1
ATOM 2390 C CA . VAL A 1 305 ? -1.974 0.101 -12.701 1.00 98.44 305 VAL A CA 1
ATOM 2391 C C . VAL A 1 305 ? -3.427 -0.251 -12.398 1.00 98.44 305 VAL A C 1
ATOM 2393 O O . VAL A 1 305 ? -4.163 0.556 -11.826 1.00 98.44 305 VAL A O 1
ATOM 2396 N N . GLU A 1 306 ? -3.840 -1.482 -12.697 1.00 98.31 306 GLU A N 1
ATOM 2397 C CA . GLU A 1 306 ? -5.208 -1.925 -12.432 1.00 98.31 306 GLU A CA 1
ATOM 2398 C C . GLU A 1 306 ? -5.530 -1.985 -10.935 1.00 98.31 306 GLU A C 1
ATOM 2400 O O . GLU A 1 306 ? -6.639 -1.646 -10.522 1.00 98.31 306 GLU A O 1
ATOM 2405 N N . LEU A 1 307 ? -4.578 -2.383 -10.086 1.00 98.38 307 LEU A N 1
ATOM 2406 C CA . LEU A 1 307 ? -4.762 -2.380 -8.634 1.00 98.38 307 LEU A CA 1
ATOM 2407 C C . LEU A 1 307 ? -4.879 -0.953 -8.085 1.00 98.38 307 LEU A C 1
ATOM 2409 O O . LEU A 1 307 ? -5.690 -0.707 -7.191 1.00 98.38 307 LEU A O 1
ATOM 2413 N N . TYR A 1 308 ? -4.094 -0.017 -8.620 1.00 98.44 308 TYR A N 1
ATOM 2414 C CA . TYR A 1 308 ? -4.120 1.384 -8.218 1.00 98.44 308 TYR A CA 1
ATOM 2415 C C . TYR A 1 308 ? -5.466 2.037 -8.553 1.00 98.44 308 TYR A C 1
ATOM 2417 O O . TYR A 1 308 ? -6.059 2.647 -7.668 1.00 98.44 308 TYR A O 1
ATOM 2425 N N . LYS A 1 309 ? -6.036 1.785 -9.740 1.00 98.12 309 LYS A N 1
ATOM 2426 C CA . LYS A 1 309 ? -7.402 2.228 -10.091 1.00 98.12 309 LYS A CA 1
ATOM 2427 C C . LYS A 1 309 ? -8.456 1.726 -9.094 1.00 98.12 309 LYS A C 1
ATOM 2429 O O . LYS A 1 309 ? -9.349 2.467 -8.683 1.00 98.12 309 LYS A O 1
ATOM 2434 N N . GLN A 1 310 ? -8.351 0.464 -8.657 1.00 98.06 310 GLN A N 1
ATOM 2435 C CA . GLN A 1 310 ? -9.246 -0.073 -7.619 1.00 98.06 310 GLN A CA 1
ATOM 2436 C C . GLN A 1 310 ? -9.050 0.653 -6.281 1.00 98.06 310 GLN A C 1
ATOM 2438 O O . GLN A 1 310 ? -10.023 0.951 -5.585 1.00 98.06 310 GLN A O 1
ATOM 2443 N N . ALA A 1 311 ? -7.804 0.961 -5.922 1.00 98.06 311 ALA A N 1
ATOM 2444 C CA . ALA A 1 311 ? -7.491 1.709 -4.714 1.00 98.06 311 ALA A CA 1
ATOM 2445 C C . ALA A 1 311 ? -8.008 3.151 -4.757 1.00 98.06 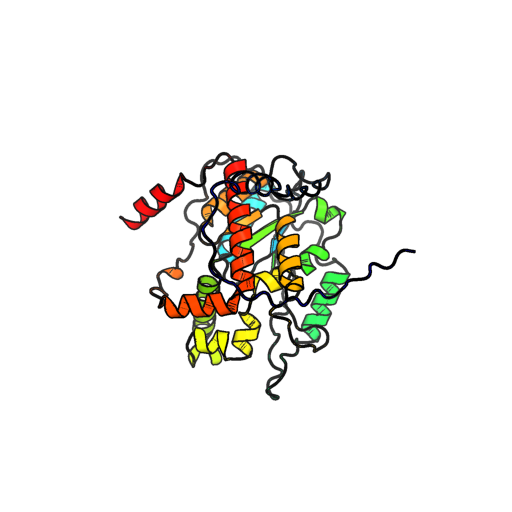311 ALA A C 1
ATOM 2447 O O . ALA A 1 311 ? -8.505 3.625 -3.741 1.00 98.06 311 ALA A O 1
ATOM 2448 N N . GLU A 1 312 ? -7.981 3.818 -5.911 1.00 97.69 312 GLU A N 1
ATOM 2449 C CA . GLU A 1 312 ? -8.584 5.143 -6.092 1.00 97.69 312 GLU A CA 1
ATOM 2450 C C . GLU A 1 312 ? -10.095 5.115 -5.854 1.00 97.69 312 GLU A C 1
ATOM 2452 O O . GLU A 1 312 ? -10.613 5.927 -5.084 1.00 97.69 312 GLU A O 1
ATOM 2457 N N . GLY A 1 313 ? -10.799 4.130 -6.422 1.00 96.62 313 GLY A N 1
ATOM 2458 C CA . GLY A 1 313 ? -12.229 3.939 -6.167 1.00 96.62 313 GLY A CA 1
ATOM 2459 C C . GLY A 1 313 ? -12.535 3.682 -4.685 1.00 96.62 313 GLY A C 1
ATOM 2460 O O . GLY A 1 313 ? -13.468 4.261 -4.121 1.00 96.62 313 GLY A O 1
ATOM 2461 N N . ARG A 1 314 ? -11.715 2.857 -4.018 1.00 96.81 314 ARG A N 1
ATOM 2462 C CA . ARG A 1 314 ? -11.825 2.600 -2.571 1.00 96.81 314 ARG A CA 1
ATOM 2463 C C . ARG A 1 314 ? -11.576 3.858 -1.751 1.00 96.81 314 ARG A C 1
ATOM 2465 O O . ARG A 1 314 ? -12.351 4.143 -0.842 1.00 96.81 314 ARG A O 1
ATOM 2472 N N . PHE A 1 315 ? -10.546 4.618 -2.094 1.00 97.25 315 PHE A N 1
ATOM 2473 C CA . PHE A 1 315 ? -10.201 5.859 -1.419 1.00 97.25 315 PHE A CA 1
ATOM 2474 C C . PHE A 1 315 ? -11.295 6.922 -1.573 1.00 97.25 315 PHE A C 1
ATOM 2476 O O . PHE A 1 315 ? -11.677 7.561 -0.594 1.00 97.25 315 PHE A O 1
ATOM 2483 N N . GLY A 1 316 ? -11.883 7.056 -2.765 1.00 96.19 316 GLY A N 1
ATOM 2484 C CA . GLY A 1 316 ? -13.046 7.917 -2.988 1.00 96.19 316 GLY A CA 1
ATOM 2485 C C . GLY A 1 316 ? -14.217 7.558 -2.067 1.00 96.19 316 GLY A C 1
ATOM 2486 O O . GLY A 1 316 ? -14.759 8.428 -1.387 1.00 96.19 316 GLY A O 1
ATOM 2487 N N . ALA A 1 317 ? -14.549 6.267 -1.956 1.00 96.00 317 ALA A N 1
ATOM 2488 C CA . ALA A 1 317 ? -15.592 5.798 -1.042 1.00 96.00 317 ALA A CA 1
ATOM 2489 C C . ALA A 1 317 ? -15.268 6.077 0.439 1.00 96.00 317 ALA A C 1
ATOM 2491 O O . ALA A 1 317 ? -16.171 6.359 1.225 1.00 96.00 317 ALA A O 1
ATOM 2492 N N . GLN A 1 318 ? -13.991 6.019 0.830 1.00 96.25 318 GLN A N 1
ATOM 2493 C CA . GLN A 1 318 ? -13.546 6.361 2.185 1.00 96.25 318 GLN A CA 1
ATOM 2494 C C . GLN A 1 318 ? -13.745 7.840 2.504 1.00 96.25 318 GLN A C 1
ATOM 2496 O O . GLN A 1 318 ? -14.229 8.162 3.586 1.00 96.25 318 GLN A O 1
ATOM 2501 N N . MET A 1 319 ? -13.414 8.731 1.567 1.00 95.44 319 MET A N 1
ATOM 2502 C CA . MET A 1 319 ? -13.622 10.170 1.747 1.00 95.44 319 MET A CA 1
ATOM 2503 C C . MET A 1 319 ? -15.112 10.516 1.836 1.00 95.44 319 MET A C 1
ATOM 2505 O O . MET A 1 319 ? -15.517 11.244 2.742 1.00 95.44 319 MET A O 1
ATOM 2509 N N . LEU A 1 320 ? -15.940 9.915 0.975 1.00 95.12 320 LEU A N 1
ATOM 2510 C CA . LEU A 1 320 ? -17.395 10.094 1.019 1.00 95.12 320 LEU A CA 1
ATOM 2511 C C . LEU A 1 320 ? -17.989 9.650 2.363 1.00 95.12 320 LEU A C 1
ATOM 2513 O O . LEU A 1 320 ? -18.838 10.346 2.913 1.00 95.12 320 LEU A O 1
ATOM 2517 N N . ALA A 1 321 ? -17.506 8.539 2.931 1.00 94.62 321 ALA A N 1
ATOM 2518 C CA . ALA A 1 321 ? -17.975 8.029 4.222 1.00 94.62 321 ALA A CA 1
ATOM 2519 C C . ALA A 1 321 ? -17.710 8.985 5.401 1.00 94.62 321 ALA A C 1
ATOM 2521 O O . ALA A 1 321 ? -18.371 8.877 6.429 1.00 94.62 321 ALA A O 1
ATOM 2522 N N . ILE A 1 322 ? -16.768 9.922 5.258 1.00 94.19 322 ILE A N 1
ATOM 2523 C CA . ILE A 1 322 ? -16.476 10.955 6.264 1.00 94.19 322 ILE A CA 1
ATOM 2524 C C . ILE A 1 322 ? -16.968 12.347 5.840 1.00 94.19 322 ILE A C 1
ATOM 2526 O O . ILE A 1 322 ? -16.494 13.352 6.365 1.00 94.19 322 ILE A O 1
ATOM 2530 N N . GLY A 1 323 ? -17.901 12.413 4.882 1.00 92.31 323 GLY A N 1
ATOM 2531 C CA . GLY A 1 323 ? -18.525 13.660 4.435 1.00 92.31 323 GLY A CA 1
ATOM 2532 C C . GLY A 1 323 ? -17.618 14.558 3.593 1.00 92.31 323 GLY A C 1
ATOM 2533 O O . GLY A 1 323 ? -17.835 15.765 3.546 1.00 92.31 323 GLY A O 1
ATOM 2534 N N . ARG A 1 324 ? -16.584 14.007 2.946 1.00 86.06 324 ARG A N 1
ATOM 2535 C CA . ARG A 1 324 ? -15.702 14.752 2.037 1.00 86.06 324 ARG A CA 1
ATOM 2536 C C . ARG A 1 324 ? -16.028 14.391 0.596 1.00 86.06 324 ARG A C 1
ATOM 2538 O O . ARG A 1 324 ? -15.965 13.216 0.225 1.00 86.06 324 ARG A O 1
ATOM 2545 N N . SER A 1 325 ? -16.380 15.387 -0.216 1.00 77.69 325 SER A N 1
ATOM 2546 C CA . SER A 1 325 ? -16.610 15.154 -1.638 1.00 77.69 325 SER A CA 1
ATOM 2547 C C . SER A 1 325 ? -15.272 14.940 -2.353 1.00 77.69 325 SER A C 1
ATOM 2549 O O . SER A 1 325 ? -14.226 15.434 -1.929 1.00 77.69 325 SER A O 1
ATOM 2551 N N . ALA A 1 326 ? -15.280 14.182 -3.451 1.00 66.69 326 ALA A N 1
ATOM 2552 C CA . ALA A 1 326 ? -14.086 14.038 -4.285 1.00 66.69 326 ALA A CA 1
ATOM 2553 C C . ALA A 1 326 ? -13.693 15.364 -4.972 1.00 66.69 326 ALA A C 1
ATOM 2555 O O . ALA A 1 326 ? -12.536 15.536 -5.348 1.00 66.69 326 ALA A O 1
ATOM 2556 N N . THR A 1 327 ? -14.651 16.284 -5.119 1.00 63.81 327 THR A N 1
ATOM 2557 C CA . THR A 1 327 ? -14.555 17.535 -5.882 1.00 63.81 327 THR A CA 1
ATOM 2558 C C . THR A 1 327 ? -13.975 18.711 -5.104 1.00 63.81 327 THR A C 1
ATOM 2560 O O . THR A 1 327 ? -13.445 19.620 -5.733 1.00 63.81 327 THR A O 1
ATOM 2563 N N . ASP A 1 328 ? -13.980 18.687 -3.767 1.00 62.84 328 ASP A N 1
ATOM 2564 C CA . ASP A 1 328 ? -13.490 19.812 -2.944 1.00 62.84 328 ASP A CA 1
ATOM 2565 C C . ASP A 1 328 ? -11.975 20.084 -3.088 1.00 62.84 328 ASP A C 1
ATOM 2567 O O . ASP A 1 328 ? -11.457 21.044 -2.525 1.00 62.84 328 ASP A O 1
ATOM 2571 N N . ASN A 1 329 ? -11.248 19.254 -3.846 1.00 54.06 329 ASN A N 1
ATOM 2572 C CA . ASN A 1 329 ? -9.786 19.228 -3.855 1.00 54.06 329 ASN A CA 1
ATOM 2573 C C . ASN A 1 329 ? -9.112 19.659 -5.159 1.00 54.06 329 ASN A C 1
ATOM 2575 O O . ASN A 1 329 ? -7.906 19.910 -5.142 1.00 54.06 329 ASN A O 1
ATOM 2579 N N . SER A 1 330 ? -9.833 19.783 -6.280 1.00 52.44 330 SER A N 1
ATOM 2580 C CA . SER A 1 330 ? -9.223 20.347 -7.497 1.00 52.44 330 SER A CA 1
ATOM 2581 C C . SER A 1 330 ? -8.926 21.841 -7.339 1.00 52.44 330 SER A C 1
ATOM 2583 O O . SER A 1 330 ? -7.994 22.355 -7.949 1.00 52.44 330 SER A O 1
ATOM 2585 N N . THR A 1 331 ? -9.673 22.532 -6.478 1.00 49.75 331 THR A N 1
ATOM 2586 C CA . THR A 1 331 ? -9.502 23.959 -6.181 1.00 49.75 331 THR A CA 1
ATOM 2587 C C . THR A 1 331 ? -8.340 24.230 -5.223 1.00 49.75 331 THR A C 1
ATOM 2589 O O . THR A 1 331 ? -7.612 25.198 -5.423 1.00 49.75 331 THR A O 1
ATOM 2592 N N . ALA A 1 332 ? -8.096 23.364 -4.234 1.00 51.41 332 ALA A N 1
ATOM 2593 C CA . ALA A 1 332 ? -6.988 23.533 -3.287 1.00 51.41 332 ALA A CA 1
ATOM 2594 C C . ALA A 1 332 ? -5.609 23.290 -3.932 1.00 51.41 332 ALA A C 1
ATOM 2596 O O . ALA A 1 332 ? -4.685 24.072 -3.721 1.00 51.41 332 ALA A O 1
ATOM 2597 N N . ALA A 1 333 ? -5.477 22.259 -4.776 1.00 49.00 333 ALA A N 1
ATOM 2598 C CA . ALA A 1 333 ? -4.221 21.977 -5.476 1.00 49.00 333 ALA A CA 1
ATOM 2599 C C . ALA A 1 333 ? -3.875 23.049 -6.529 1.00 49.00 333 ALA A C 1
ATOM 2601 O O . ALA A 1 333 ? -2.703 23.368 -6.717 1.00 49.00 333 ALA A O 1
ATOM 2602 N N . ALA A 1 334 ? -4.882 23.640 -7.183 1.00 45.62 334 ALA A N 1
ATOM 2603 C CA . ALA A 1 334 ? -4.682 24.765 -8.098 1.00 45.62 334 ALA A CA 1
ATOM 2604 C C . ALA A 1 334 ? -4.254 26.049 -7.362 1.00 45.62 334 ALA A C 1
ATOM 2606 O O . ALA A 1 334 ? -3.448 26.810 -7.889 1.00 45.62 334 ALA A O 1
ATOM 2607 N N . ALA A 1 335 ? -4.745 26.268 -6.136 1.00 44.56 335 ALA A N 1
ATOM 2608 C CA . ALA A 1 335 ? -4.360 27.415 -5.315 1.00 44.56 335 ALA A CA 1
ATOM 2609 C C . ALA A 1 335 ? -2.924 27.301 -4.767 1.00 44.56 335 ALA A C 1
ATOM 2611 O O . ALA A 1 335 ? -2.224 28.305 -4.693 1.00 44.56 335 ALA A O 1
ATOM 2612 N N . GLU A 1 336 ? -2.460 26.094 -4.423 1.00 42.44 336 GLU A N 1
ATOM 2613 C CA . GLU A 1 336 ? -1.079 25.867 -3.960 1.00 42.44 336 GLU A CA 1
ATOM 2614 C C . GLU A 1 336 ? -0.049 25.794 -5.099 1.00 42.44 336 GLU A C 1
ATOM 2616 O O . GLU A 1 336 ? 1.129 26.034 -4.864 1.00 42.44 336 GLU A O 1
ATOM 2621 N N . ALA A 1 337 ? -0.460 25.481 -6.332 1.00 40.94 337 ALA A N 1
ATOM 2622 C CA . ALA A 1 337 ? 0.430 25.495 -7.499 1.00 40.94 337 ALA A CA 1
ATOM 2623 C C . ALA A 1 337 ? 0.605 26.894 -8.127 1.00 40.94 337 ALA A C 1
ATOM 2625 O O . ALA A 1 337 ? 1.455 27.067 -8.999 1.00 40.94 337 ALA A O 1
ATOM 2626 N N . GLY A 1 338 ? -0.209 27.871 -7.710 1.00 39.75 338 GLY A N 1
ATOM 2627 C CA . GLY A 1 338 ? -0.162 29.264 -8.163 1.00 39.75 338 GLY A CA 1
ATOM 2628 C C . GLY A 1 338 ? 0.505 30.242 -7.185 1.00 39.75 338 GLY A C 1
ATOM 2629 O O . GLY A 1 338 ? 0.400 31.447 -7.408 1.00 39.75 338 GLY A O 1
ATOM 2630 N N . ALA A 1 339 ? 1.145 29.750 -6.119 1.00 33.75 339 ALA A N 1
ATOM 2631 C CA . ALA A 1 339 ? 1.823 30.531 -5.077 1.00 33.75 339 ALA A CA 1
ATOM 2632 C C . ALA A 1 339 ? 3.291 30.104 -4.926 1.00 33.75 339 ALA A C 1
ATOM 2634 O O . ALA A 1 339 ? 4.127 30.982 -4.616 1.00 33.75 339 ALA A O 1
#

Solvent-accessible surface area (backbone atoms only — not comparable to full-atom values): 19655 Å² total; per-residue (Å²): 136,87,81,84,82,83,81,86,86,87,76,92,76,85,86,74,94,73,86,87,71,96,81,78,78,84,82,74,72,76,77,75,71,74,71,72,73,71,75,73,74,79,74,60,86,50,32,37,85,83,46,61,49,35,31,34,75,50,75,67,29,34,37,36,51,30,44,86,63,14,53,38,67,61,52,48,57,51,44,54,56,52,48,47,65,73,43,72,80,62,54,44,80,38,73,73,63,91,73,60,62,80,46,47,40,51,58,92,82,66,97,66,62,41,34,39,49,60,69,47,47,51,52,49,51,49,42,38,71,66,28,70,64,73,49,90,55,44,36,36,40,54,46,72,58,32,39,48,64,63,73,24,43,55,68,80,56,46,47,21,31,39,34,32,38,39,41,46,62,50,31,65,24,47,55,53,42,44,55,49,37,36,75,70,62,34,67,65,48,66,76,43,52,70,60,51,25,39,74,67,34,70,68,33,27,71,69,47,41,18,39,66,29,24,24,45,41,48,49,69,57,27,60,95,69,38,73,70,74,63,80,49,71,68,46,44,52,43,16,56,59,48,58,51,57,27,37,36,55,30,39,44,95,44,45,50,59,37,49,35,50,51,32,52,76,70,69,44,91,67,96,62,50,80,78,84,68,85,67,77,65,58,63,67,76,65,53,88,66,59,67,70,58,41,50,54,42,34,66,62,18,48,58,23,46,57,49,44,55,53,40,52,57,50,34,50,50,46,39,46,64,70,77,37,67,86,69,76,49,67,61,55,57,54,56,65,74,75,111

Radius of gyration: 23.67 Å; Cα contacts (8 Å, |Δi|>4): 451; chains: 1; bounding box: 65×67×77 Å